Protein AF-A0AAT9IUM1-F1 (afdb_monomer_lite)

Structure (mmCIF, N/CA/C/O backbone):
data_AF-A0AAT9IUM1-F1
#
_entry.id   AF-A0AAT9IUM1-F1
#
loop_
_atom_site.group_PDB
_atom_site.id
_atom_site.type_symbol
_atom_site.label_atom_id
_atom_site.label_alt_id
_atom_site.label_comp_id
_atom_site.label_asym_id
_atom_site.label_entity_id
_atom_site.label_seq_id
_atom_site.pdbx_PDB_ins_code
_atom_site.Cartn_x
_atom_site.Cartn_y
_atom_site.Cartn_z
_atom_site.occupancy
_atom_site.B_iso_or_equiv
_atom_site.auth_seq_id
_ato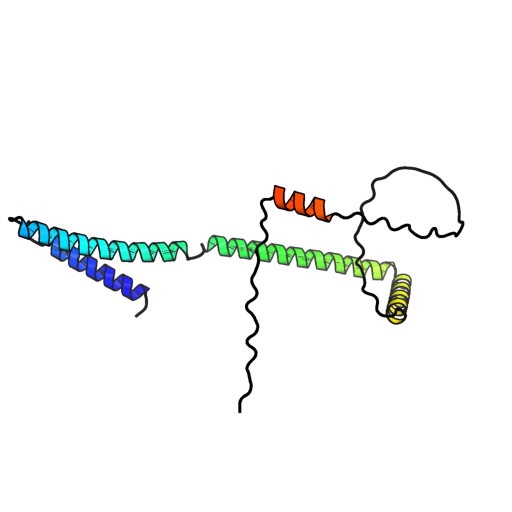m_site.auth_comp_id
_atom_site.auth_asym_id
_atom_site.auth_atom_id
_atom_site.pdbx_PDB_model_num
ATOM 1 N N . MET A 1 1 ? -8.706 -18.689 7.666 1.00 77.56 1 MET A N 1
ATOM 2 C CA . MET A 1 1 ? -9.133 -17.405 8.247 1.00 77.56 1 MET A CA 1
ATOM 3 C C . MET A 1 1 ? -8.004 -16.405 8.100 1.00 77.56 1 MET A C 1
ATOM 5 O O . MET A 1 1 ? -6.979 -16.547 8.762 1.00 77.56 1 MET A O 1
ATOM 9 N N . THR A 1 2 ? -8.154 -15.454 7.186 1.00 91.75 2 THR A N 1
ATOM 10 C CA . THR A 1 2 ? -7.147 -14.417 6.921 1.00 91.75 2 THR A CA 1
ATOM 11 C C . THR A 1 2 ? -7.144 -13.347 8.028 1.00 91.75 2 THR A C 1
ATOM 13 O O . THR A 1 2 ? -8.110 -13.231 8.795 1.00 91.75 2 THR A O 1
ATOM 16 N N . PRO A 1 3 ? -6.067 -12.546 8.168 1.00 88.31 3 PRO A N 1
ATOM 17 C CA . PRO A 1 3 ? -6.054 -11.405 9.086 1.00 88.31 3 PRO A CA 1
ATOM 18 C C . PRO A 1 3 ? -7.186 -10.405 8.816 1.00 88.31 3 PRO A C 1
ATOM 20 O O . PRO A 1 3 ? -7.693 -9.794 9.758 1.00 88.31 3 PRO A O 1
ATOM 23 N N . ASP A 1 4 ? -7.597 -10.277 7.557 1.00 87.69 4 ASP A N 1
ATOM 24 C CA . ASP A 1 4 ? -8.669 -9.390 7.103 1.00 87.69 4 ASP A CA 1
ATOM 25 C C . ASP A 1 4 ? -10.025 -9.906 7.567 1.00 87.69 4 ASP A C 1
ATOM 27 O O . ASP A 1 4 ? -10.726 -9.208 8.298 1.00 87.69 4 ASP A O 1
ATOM 31 N N . GLU A 1 5 ? -10.326 -11.175 7.284 1.00 91.62 5 GLU A N 1
ATOM 32 C CA . GLU A 1 5 ? -11.544 -11.850 7.749 1.00 91.62 5 GLU A CA 1
ATOM 33 C C . GLU A 1 5 ? -11.696 -11.770 9.274 1.00 91.62 5 GLU A C 1
ATOM 35 O O . GLU A 1 5 ? -12.781 -11.510 9.794 1.00 91.62 5 GLU A O 1
ATOM 40 N N . ARG A 1 6 ? -10.594 -11.933 10.017 1.00 90.69 6 ARG A N 1
ATOM 41 C CA . ARG A 1 6 ? -10.590 -11.791 11.479 1.00 90.69 6 ARG A CA 1
ATOM 42 C C . ARG A 1 6 ? -10.971 -10.399 11.945 1.00 90.69 6 ARG A C 1
ATOM 44 O O . ARG A 1 6 ? -11.693 -10.279 12.932 1.00 90.69 6 ARG A O 1
ATOM 51 N N . ARG A 1 7 ? -10.486 -9.358 11.275 1.00 90.69 7 ARG A N 1
ATOM 52 C CA . ARG A 1 7 ? -10.824 -7.977 11.633 1.00 90.69 7 ARG A CA 1
ATOM 53 C C . ARG A 1 7 ? -12.275 -7.669 11.315 1.00 90.69 7 ARG A C 1
ATOM 55 O O . ARG A 1 7 ? -12.953 -7.120 12.174 1.00 90.69 7 ARG A O 1
ATOM 62 N N . THR A 1 8 ? -12.775 -8.110 10.165 1.00 93.00 8 THR A N 1
ATOM 63 C CA . THR A 1 8 ? -14.190 -7.961 9.804 1.00 93.00 8 THR A CA 1
ATOM 64 C C . THR A 1 8 ? -15.101 -8.637 10.826 1.00 93.00 8 THR A C 1
ATOM 66 O O . THR A 1 8 ? -16.062 -8.028 11.290 1.00 93.00 8 THR A O 1
ATOM 69 N N . LEU A 1 9 ? -14.770 -9.859 11.253 1.00 94.56 9 LEU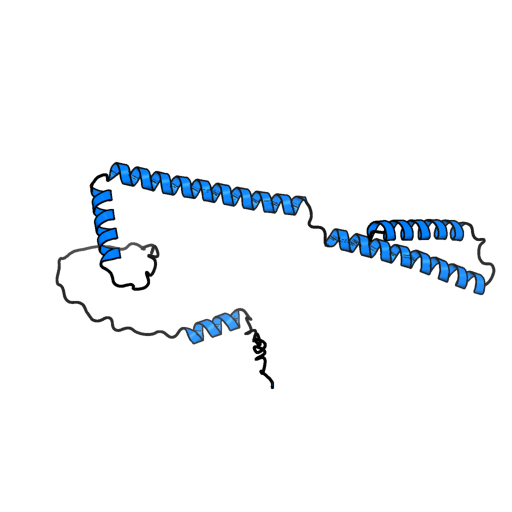 A N 1
ATOM 70 C CA . LEU A 1 9 ? -15.537 -10.569 12.279 1.00 94.56 9 LEU A CA 1
ATOM 71 C C . LEU A 1 9 ? -15.474 -9.882 13.651 1.00 94.56 9 LEU A C 1
ATOM 73 O O . LEU A 1 9 ? -16.492 -9.810 14.338 1.00 94.56 9 LEU A O 1
ATOM 77 N N . LEU A 1 10 ? -14.307 -9.362 14.051 1.00 93.19 10 LEU A N 1
ATOM 78 C CA . LEU A 1 10 ? -14.156 -8.604 15.299 1.00 93.19 10 LEU A CA 1
ATOM 79 C C . LEU A 1 10 ? -14.943 -7.291 15.273 1.00 93.19 10 LEU A C 1
ATOM 81 O O . LEU A 1 10 ? -15.576 -6.950 16.271 1.00 93.19 10 LEU A O 1
ATOM 85 N N . ARG A 1 11 ? -14.949 -6.589 14.136 1.00 94.69 11 ARG A N 1
ATOM 86 C CA . ARG A 1 11 ? -15.719 -5.357 13.942 1.00 94.69 11 ARG A CA 1
ATOM 87 C C . ARG A 1 11 ? -17.219 -5.639 14.007 1.00 94.69 11 ARG A C 1
ATOM 89 O O . ARG A 1 11 ? -17.893 -5.084 14.862 1.00 94.69 11 ARG A O 1
ATOM 96 N N . ALA A 1 12 ? -17.696 -6.641 13.268 1.00 95.50 12 ALA A N 1
ATOM 97 C CA . ALA A 1 12 ? -19.091 -7.083 13.316 1.00 95.50 12 ALA A CA 1
ATOM 98 C C . ALA A 1 12 ? -19.521 -7.612 14.701 1.00 95.50 12 ALA A C 1
ATOM 100 O O . ALA A 1 12 ? -20.696 -7.579 15.071 1.00 95.50 12 ALA A O 1
ATOM 101 N N . PHE A 1 13 ? -18.595 -8.164 15.488 1.00 93.94 13 PHE A N 1
ATOM 102 C CA . PHE A 1 13 ? -18.854 -8.496 16.887 1.00 93.94 13 PHE A CA 1
ATOM 103 C C . PHE A 1 13 ? -19.012 -7.233 17.745 1.00 93.94 13 PHE A C 1
ATOM 105 O O . PHE A 1 13 ? -19.975 -7.148 18.506 1.00 93.94 13 PHE A O 1
ATOM 112 N N . ALA A 1 14 ? -18.119 -6.252 17.594 1.00 94.56 14 ALA A N 1
ATOM 113 C CA . ALA A 1 14 ? -18.203 -4.973 18.294 1.00 94.56 14 ALA A CA 1
ATOM 114 C C . ALA A 1 14 ? -19.483 -4.194 17.936 1.00 94.56 14 ALA A C 1
ATOM 116 O O . ALA A 1 14 ? -20.133 -3.686 18.844 1.00 94.56 14 ALA A O 1
ATOM 117 N N . ASP A 1 15 ? -19.901 -4.187 16.666 1.00 95.12 15 ASP A N 1
ATOM 118 C CA . ASP A 1 15 ? -21.168 -3.596 16.206 1.00 95.12 15 ASP A CA 1
ATOM 119 C C . ASP A 1 15 ? -22.371 -4.218 16.930 1.00 95.12 15 ASP A C 1
ATOM 121 O O . ASP A 1 15 ? -23.218 -3.522 17.490 1.00 95.12 15 ASP A O 1
ATOM 125 N N . ARG A 1 16 ? -22.424 -5.556 16.991 1.00 94.88 16 ARG A N 1
ATOM 126 C CA . ARG A 1 16 ? -23.495 -6.280 17.696 1.00 94.88 16 ARG A CA 1
ATOM 127 C C . ARG A 1 16 ? -23.491 -6.004 19.198 1.00 94.88 16 ARG A C 1
ATOM 129 O O . ARG A 1 16 ? -24.559 -5.918 19.798 1.00 94.88 16 ARG A O 1
ATOM 136 N N . MET A 1 17 ? -22.315 -5.880 19.810 1.00 93.19 17 MET A N 1
ATOM 137 C CA . MET A 1 17 ? -22.186 -5.519 21.224 1.00 93.19 17 MET A CA 1
ATOM 138 C C . MET A 1 17 ? -22.644 -4.085 21.480 1.00 93.19 17 MET A C 1
ATOM 140 O O . MET A 1 17 ? -23.356 -3.852 22.452 1.00 93.19 17 MET A O 1
ATOM 144 N N . LEU A 1 18 ? -22.294 -3.152 20.595 1.00 93.12 18 LEU A N 1
ATOM 145 C CA . LEU A 1 18 ? -22.713 -1.759 20.689 1.00 93.12 18 LEU A CA 1
ATOM 146 C C . LEU A 1 18 ? -24.237 -1.643 20.617 1.00 93.12 18 LEU A C 1
ATOM 148 O O . LEU A 1 18 ? -24.824 -1.040 21.505 1.00 93.12 18 LEU A O 1
ATOM 152 N N . LEU A 1 19 ? -24.875 -2.316 19.653 1.00 92.50 19 LEU A N 1
ATOM 153 C CA . LEU A 1 19 ? -26.338 -2.363 19.543 1.00 92.50 19 LEU A CA 1
ATOM 154 C C . LEU A 1 19 ? -27.011 -2.922 20.802 1.00 92.50 19 LEU A C 1
ATOM 156 O O . LEU A 1 19 ? -28.066 -2.443 21.212 1.00 92.50 19 LEU A O 1
ATOM 160 N N . LYS A 1 20 ? -26.403 -3.936 21.431 1.00 88.38 20 LYS A N 1
ATOM 161 C CA . LYS A 1 20 ? -26.917 -4.478 22.692 1.00 88.38 20 LYS A CA 1
ATOM 162 C C . LYS A 1 20 ? -26.784 -3.490 23.840 1.00 88.38 20 LYS A C 1
ATOM 164 O O . LYS A 1 20 ? -27.713 -3.393 24.625 1.00 88.38 20 LYS A O 1
ATOM 169 N N . VAL A 1 21 ? -25.666 -2.770 23.933 1.00 86.88 21 VAL A N 1
ATOM 170 C CA . VAL A 1 21 ? -25.441 -1.763 24.982 1.00 86.88 21 VAL A CA 1
ATOM 171 C C . VAL A 1 21 ? -26.367 -0.566 24.808 1.00 86.88 21 VAL A C 1
ATOM 173 O O . VAL A 1 21 ? -26.917 -0.095 25.790 1.00 86.88 21 VAL A O 1
ATOM 176 N N . THR A 1 22 ? -26.609 -0.112 23.578 1.00 84.75 22 THR A N 1
ATOM 177 C CA . THR A 1 22 ? -27.551 0.989 23.309 1.00 84.75 22 THR A CA 1
ATOM 178 C C . THR A 1 22 ? -29.007 0.625 23.593 1.00 84.75 22 THR A C 1
ATOM 180 O O . THR A 1 22 ? -29.849 1.508 23.668 1.00 84.75 22 THR A O 1
ATOM 183 N N . ALA A 1 23 ? -29.307 -0.670 23.705 1.00 88.50 23 ALA A N 1
ATOM 184 C CA . ALA A 1 23 ? -30.618 -1.184 24.081 1.00 88.50 23 ALA A CA 1
ATOM 185 C C . ALA A 1 23 ? -30.707 -1.559 25.572 1.00 88.50 23 ALA A C 1
ATOM 187 O O . ALA A 1 23 ? -31.732 -2.092 25.989 1.00 88.50 23 ALA A O 1
ATOM 188 N N . MET A 1 24 ? -29.640 -1.357 26.357 1.00 80.62 24 MET A N 1
ATOM 189 C CA . MET A 1 24 ? -29.694 -1.528 27.809 1.00 80.62 24 MET A CA 1
ATOM 190 C C . MET A 1 24 ? -30.368 -0.315 28.446 1.00 80.62 24 MET A C 1
ATOM 192 O O . MET A 1 24 ? -30.138 0.810 28.008 1.00 80.62 24 MET A O 1
ATOM 196 N N . ASP A 1 25 ? -31.153 -0.558 29.493 1.00 85.69 25 ASP A N 1
ATOM 197 C CA . ASP A 1 25 ? -31.697 0.507 30.333 1.00 85.69 25 ASP A CA 1
ATOM 198 C C . ASP A 1 25 ? -30.565 1.292 31.009 1.00 85.69 25 ASP A C 1
ATOM 200 O O . ASP A 1 25 ? -29.484 0.749 31.286 1.00 85.69 25 ASP A O 1
ATOM 204 N N . ASP A 1 26 ? -30.824 2.569 31.286 1.00 87.06 26 ASP A N 1
ATOM 205 C CA . ASP A 1 26 ? -29.867 3.414 31.987 1.00 87.06 26 ASP A CA 1
ATOM 206 C C . ASP A 1 26 ? -29.591 2.841 33.389 1.00 87.06 26 ASP A C 1
ATOM 208 O O . ASP A 1 26 ? -30.517 2.455 34.107 1.00 87.06 26 ASP A O 1
ATOM 212 N N . PRO A 1 27 ? -28.317 2.741 33.804 1.00 89.88 27 PRO A N 1
ATOM 213 C CA . PRO A 1 27 ? -27.983 2.183 35.104 1.00 89.88 27 PRO A CA 1
ATOM 214 C C . PRO A 1 27 ? -28.488 3.091 36.233 1.00 89.88 27 PRO A C 1
ATOM 216 O O . PRO A 1 27 ? -28.061 4.238 36.346 1.00 89.88 27 PRO A O 1
ATOM 219 N N . GLU A 1 28 ? -29.338 2.549 37.106 1.00 90.31 28 GLU A N 1
ATOM 220 C CA . GLU A 1 28 ? -29.890 3.283 38.258 1.00 90.31 28 GLU A CA 1
ATOM 221 C C . GLU A 1 28 ? -28.918 3.354 39.451 1.00 90.31 28 GLU A C 1
ATOM 223 O O . GLU A 1 28 ? -28.996 4.271 40.265 1.00 90.31 28 GLU A O 1
ATOM 228 N N . ASP A 1 29 ? -27.948 2.432 39.513 1.00 93.25 29 ASP A N 1
ATOM 229 C CA . ASP A 1 29 ? -26.990 2.307 40.614 1.00 93.25 29 ASP A CA 1
ATOM 230 C C . ASP A 1 29 ? -25.526 2.374 40.151 1.00 93.25 29 ASP A C 1
ATOM 232 O O . ASP A 1 29 ? -25.165 1.962 39.041 1.00 93.25 29 ASP A O 1
ATOM 236 N N . MET A 1 30 ? -24.636 2.774 41.066 1.00 92.62 30 MET A N 1
ATOM 237 C CA . MET A 1 30 ? -23.186 2.851 40.831 1.00 92.62 30 MET A CA 1
ATOM 238 C C . MET A 1 30 ? -22.555 1.554 40.274 1.00 92.62 30 MET A C 1
ATOM 240 O O . MET A 1 30 ? -21.803 1.642 39.301 1.00 92.62 30 MET A O 1
ATOM 244 N N . PRO A 1 31 ? -22.864 0.339 40.779 1.00 93.19 31 PRO A N 1
ATOM 245 C CA . PRO A 1 31 ? -22.332 -0.896 40.193 1.00 93.19 31 PRO A CA 1
ATOM 246 C C . PRO A 1 31 ? -22.801 -1.136 38.748 1.00 93.19 31 PRO A C 1
ATOM 248 O O . PRO A 1 31 ? -22.077 -1.730 37.942 1.00 93.19 31 PRO A O 1
ATOM 251 N N . GLY A 1 32 ? -24.006 -0.670 38.402 1.00 89.06 32 GLY A N 1
ATOM 252 C CA . GLY A 1 32 ? -24.535 -0.709 37.040 1.00 89.06 32 GLY A CA 1
ATOM 253 C C . GLY A 1 32 ? -23.734 0.192 36.103 1.00 89.06 32 GLY A C 1
ATOM 254 O O . GLY A 1 32 ? -23.327 -0.249 35.024 1.00 89.06 32 GLY A O 1
ATOM 255 N N . VAL A 1 33 ? -23.420 1.410 36.558 1.00 89.81 33 VAL A N 1
ATOM 256 C CA . VAL A 1 33 ? -22.576 2.371 35.830 1.00 89.81 33 VAL A CA 1
ATOM 257 C C . VAL A 1 33 ? -21.197 1.773 35.549 1.00 89.81 33 VAL A C 1
ATOM 259 O O . VAL A 1 33 ? -20.745 1.769 34.405 1.00 89.81 33 VAL A O 1
ATOM 262 N N . GLU A 1 34 ? -20.539 1.188 36.552 1.00 93.44 34 GLU A N 1
ATOM 263 C CA . GLU A 1 34 ? -19.220 0.567 36.370 1.00 93.44 34 GLU A CA 1
ATOM 264 C C . GLU A 1 34 ? -19.237 -0.567 35.339 1.00 93.44 34 GLU A C 1
ATOM 266 O O . GLU A 1 34 ? -18.313 -0.709 34.529 1.00 93.44 34 GLU A O 1
ATOM 271 N N . LYS A 1 35 ? -20.291 -1.391 35.356 1.00 90.56 35 LYS A N 1
ATOM 272 C CA . LYS A 1 35 ? -20.468 -2.467 34.380 1.00 90.56 35 LYS A CA 1
ATOM 273 C C . LYS A 1 35 ? -20.643 -1.899 32.971 1.00 90.56 35 LYS A C 1
ATOM 275 O O . LYS A 1 35 ? -19.976 -2.388 32.059 1.00 90.56 35 LYS A O 1
ATOM 280 N N . ALA A 1 36 ? -21.480 -0.877 32.800 1.00 89.88 36 ALA A N 1
ATOM 281 C CA . ALA A 1 36 ? -21.702 -0.221 31.514 1.00 89.88 36 ALA A CA 1
ATOM 282 C C . ALA A 1 36 ? -20.404 0.393 30.963 1.00 89.88 36 ALA A C 1
ATOM 284 O O . ALA A 1 36 ? -20.020 0.107 29.827 1.00 89.88 36 ALA A O 1
ATOM 285 N N . VAL A 1 37 ? -19.659 1.128 31.796 1.00 92.00 37 VAL A N 1
ATOM 286 C CA . VAL A 1 37 ? -18.364 1.726 31.429 1.00 92.00 37 VAL A CA 1
ATOM 287 C C . VAL A 1 37 ? -17.350 0.656 31.028 1.00 92.00 37 VAL A C 1
ATOM 289 O O . VAL A 1 37 ? -16.662 0.801 30.018 1.00 92.00 37 VAL A O 1
ATOM 292 N N . ARG A 1 38 ? -17.272 -0.460 31.765 1.00 93.44 38 ARG A N 1
ATOM 293 C CA . ARG A 1 38 ? -16.351 -1.560 31.436 1.00 93.44 38 ARG A CA 1
ATOM 294 C C . ARG A 1 38 ? -16.673 -2.191 30.082 1.00 93.44 38 ARG A C 1
ATOM 296 O O . ARG A 1 38 ? -15.755 -2.517 29.329 1.00 93.44 38 ARG A O 1
ATOM 303 N N . VAL A 1 39 ? -17.957 -2.366 29.766 1.00 91.81 39 VAL A N 1
ATOM 304 C CA . VAL A 1 39 ? -18.387 -2.897 28.465 1.00 91.81 39 VAL A CA 1
ATOM 305 C C . VAL A 1 39 ? -18.087 -1.895 27.349 1.00 91.81 39 VAL A C 1
ATOM 307 O O . VAL A 1 39 ? -17.502 -2.289 26.341 1.00 91.81 39 VAL A O 1
ATOM 310 N N . ALA A 1 40 ? -18.397 -0.610 27.544 1.00 91.75 40 ALA A N 1
ATOM 311 C CA . ALA A 1 40 ? -18.098 0.448 26.580 1.00 91.75 40 ALA A CA 1
ATOM 312 C C . ALA A 1 40 ? -16.591 0.537 26.273 1.00 91.75 40 ALA A C 1
ATOM 314 O O . ALA A 1 40 ? -16.193 0.486 25.109 1.00 91.75 40 ALA A O 1
ATOM 315 N N . ALA A 1 41 ? -15.743 0.533 27.306 1.00 94.88 41 ALA A N 1
ATOM 316 C CA . ALA A 1 41 ? -14.287 0.516 27.154 1.00 94.88 41 ALA A CA 1
ATOM 317 C C . ALA A 1 41 ? -13.787 -0.748 26.426 1.00 94.88 41 ALA A C 1
ATOM 319 O O . ALA A 1 41 ? -12.840 -0.702 25.638 1.00 94.88 41 ALA A O 1
ATOM 320 N N . GLY A 1 42 ? -14.431 -1.896 26.663 1.00 94.69 42 GLY A N 1
ATOM 321 C CA . GLY A 1 42 ? -14.155 -3.134 25.937 1.00 94.69 42 GLY A CA 1
ATOM 322 C C . GLY A 1 42 ? -14.438 -3.011 24.437 1.00 94.69 42 GLY A C 1
ATOM 323 O O . GLY A 1 42 ? -13.605 -3.415 23.624 1.00 94.69 42 GLY A O 1
ATOM 324 N N . ILE A 1 43 ? -15.577 -2.418 24.074 1.00 94.25 43 ILE A N 1
ATOM 325 C CA . ILE A 1 43 ? -15.985 -2.183 22.681 1.00 94.25 43 ILE A CA 1
ATOM 326 C C . ILE A 1 43 ? -15.017 -1.212 21.992 1.00 94.25 43 ILE A C 1
ATOM 328 O O . ILE A 1 43 ? -14.488 -1.522 20.922 1.00 94.25 43 ILE A O 1
ATOM 332 N N . GLU A 1 44 ? -14.708 -0.081 22.627 1.00 96.00 44 GLU A N 1
ATOM 333 C CA . GLU A 1 44 ? -13.770 0.920 22.103 1.00 96.00 44 GLU A CA 1
ATOM 334 C C . GLU A 1 44 ? -12.380 0.325 21.837 1.00 96.00 44 GLU A C 1
ATOM 336 O O . GLU A 1 44 ? -11.754 0.579 20.803 1.00 96.00 44 GLU A O 1
ATOM 341 N N . ARG A 1 45 ? -11.904 -0.545 22.735 1.00 96.00 45 ARG A N 1
ATOM 342 C CA . ARG A 1 45 ? -10.619 -1.234 22.573 1.00 96.00 45 ARG A CA 1
ATOM 343 C C . ARG A 1 45 ? -10.597 -2.150 21.350 1.00 96.00 45 ARG A C 1
ATOM 345 O O . ARG A 1 45 ? -9.555 -2.264 20.699 1.00 96.00 45 ARG A O 1
ATOM 352 N N . VAL A 1 46 ? -11.712 -2.808 21.027 1.00 94.19 46 VAL A N 1
ATOM 353 C CA . VAL A 1 46 ? -11.817 -3.649 19.823 1.00 94.19 46 VAL A CA 1
ATOM 354 C C . VAL A 1 46 ? -11.749 -2.788 18.562 1.00 94.19 46 VAL A C 1
ATOM 356 O O . VAL A 1 46 ? -10.956 -3.111 17.672 1.00 94.19 46 VAL A O 1
ATOM 359 N N . TYR A 1 47 ? -12.478 -1.669 18.509 1.00 95.19 47 TYR A N 1
ATOM 360 C CA . TYR A 1 47 ? -12.388 -0.721 17.391 1.00 95.19 47 TYR A CA 1
ATOM 361 C C . TYR A 1 47 ? -10.979 -0.160 17.227 1.00 95.19 47 TYR A C 1
ATOM 363 O O . TYR A 1 47 ? -10.408 -0.238 16.144 1.00 95.19 47 TYR A O 1
ATOM 371 N N . SER A 1 48 ? -10.367 0.281 18.325 1.00 93.88 48 SER A N 1
ATOM 372 C CA . SER A 1 48 ? -9.009 0.830 18.335 1.00 93.88 48 SER A CA 1
ATOM 373 C C . SER A 1 48 ? -7.982 -0.150 17.763 1.00 93.88 48 SER A C 1
ATOM 375 O O . SER A 1 48 ? -7.078 0.236 17.021 1.00 93.88 48 SER A O 1
ATOM 377 N N . ARG A 1 49 ? -8.117 -1.445 18.077 1.00 92.44 49 ARG A N 1
ATOM 378 C CA . ARG A 1 49 ? -7.256 -2.496 17.515 1.00 92.44 49 ARG A CA 1
ATOM 379 C C . ARG A 1 49 ? -7.492 -2.709 16.022 1.00 92.44 49 ARG A C 1
ATOM 381 O O . ARG A 1 49 ? -6.516 -2.887 15.294 1.00 92.44 49 ARG A O 1
ATOM 388 N N . CYS A 1 50 ? -8.748 -2.714 15.579 1.00 91.88 50 CYS A N 1
ATOM 389 C CA . CYS A 1 50 ? -9.080 -2.868 14.162 1.00 91.88 50 CYS A CA 1
ATOM 390 C C . CYS A 1 50 ? -8.549 -1.678 13.351 1.00 91.88 50 CYS A C 1
ATOM 392 O O . CYS A 1 50 ? -7.824 -1.883 12.380 1.00 91.88 50 CYS A O 1
ATOM 394 N N . ASP A 1 51 ? -8.780 -0.454 13.823 1.00 90.75 51 ASP A N 1
ATOM 395 C CA . ASP A 1 51 ? -8.359 0.779 13.152 1.00 90.75 51 ASP A CA 1
ATOM 396 C C . ASP A 1 51 ? -6.841 0.941 13.122 1.00 90.75 51 ASP A C 1
ATOM 398 O O . ASP A 1 51 ? -6.278 1.338 12.102 1.00 90.75 51 ASP A O 1
ATOM 402 N N . ARG A 1 52 ? -6.140 0.600 14.211 1.00 90.69 52 ARG A N 1
ATOM 403 C CA . ARG A 1 52 ? -4.670 0.618 14.227 1.00 90.69 52 ARG A CA 1
ATOM 404 C C . ARG A 1 52 ? -4.092 -0.349 13.197 1.00 90.69 52 ARG A C 1
ATOM 406 O O . ARG A 1 52 ? -3.147 0.006 12.499 1.00 90.69 52 ARG A O 1
ATOM 413 N N . ALA A 1 53 ? -4.663 -1.548 13.087 1.00 87.19 53 ALA A N 1
ATOM 414 C CA . ALA A 1 53 ? -4.226 -2.533 12.104 1.00 87.19 53 ALA A CA 1
ATOM 415 C C . ALA A 1 53 ? -4.543 -2.093 10.664 1.00 87.19 53 ALA A C 1
ATOM 417 O O . ALA A 1 53 ? -3.770 -2.376 9.754 1.00 87.19 53 ALA A O 1
ATOM 418 N N . GLU A 1 54 ? -5.666 -1.410 10.432 1.00 86.19 54 GLU A N 1
ATOM 419 C CA . GLU A 1 54 ? -5.995 -0.832 9.122 1.00 86.19 54 GLU A CA 1
ATOM 420 C C . GLU A 1 54 ? -5.047 0.315 8.745 1.00 86.19 54 GLU A C 1
ATOM 422 O O . GLU A 1 54 ? -4.557 0.352 7.617 1.00 86.19 54 GLU A O 1
ATOM 427 N N . ARG A 1 55 ? -4.724 1.211 9.687 1.00 87.12 55 ARG A N 1
ATOM 428 C CA . ARG A 1 55 ? -3.732 2.283 9.483 1.00 87.12 55 ARG A CA 1
ATOM 429 C C . ARG A 1 55 ? -2.360 1.719 9.148 1.00 87.12 55 ARG A C 1
ATOM 431 O O . ARG A 1 55 ? -1.771 2.122 8.159 1.00 87.12 55 ARG A O 1
ATOM 438 N N . GLN A 1 56 ? -1.914 0.714 9.896 1.00 85.88 56 GLN A N 1
ATOM 439 C CA . GLN A 1 56 ? -0.627 0.071 9.652 1.00 85.88 56 GLN A CA 1
ATOM 440 C C . GLN A 1 56 ? -0.531 -0.521 8.238 1.00 85.88 56 GLN A C 1
ATOM 442 O O . GLN A 1 56 ? 0.511 -0.406 7.604 1.00 85.88 56 GLN A O 1
ATOM 447 N N . ILE A 1 57 ? -1.615 -1.099 7.712 1.00 85.19 57 ILE A N 1
ATOM 448 C CA . ILE A 1 57 ? -1.642 -1.577 6.323 1.00 85.19 57 ILE A CA 1
ATOM 449 C C . ILE A 1 57 ? -1.592 -0.418 5.338 1.00 85.19 57 ILE A C 1
ATOM 451 O O . ILE A 1 57 ? -0.844 -0.490 4.369 1.00 85.19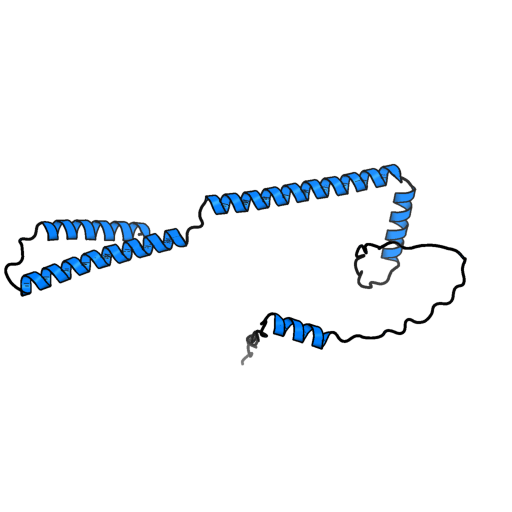 57 ILE A O 1
ATOM 455 N N . ARG A 1 58 ? -2.359 0.651 5.568 1.00 81.88 58 ARG A N 1
ATOM 456 C CA . ARG A 1 58 ? -2.337 1.836 4.697 1.00 81.88 58 ARG A CA 1
ATOM 457 C C . ARG A 1 58 ? -0.954 2.478 4.638 1.00 81.88 58 ARG A C 1
ATOM 459 O O . ARG A 1 58 ? -0.533 2.865 3.557 1.00 81.88 58 ARG A O 1
ATOM 466 N N . ASP A 1 59 ? -0.260 2.541 5.769 1.00 84.00 59 ASP A N 1
ATOM 467 C CA . ASP A 1 59 ? 1.080 3.122 5.863 1.00 84.00 59 ASP A CA 1
ATOM 468 C C . ASP A 1 59 ? 2.140 2.220 5.211 1.00 84.00 59 ASP A C 1
ATOM 470 O O . ASP A 1 59 ? 3.094 2.713 4.615 1.00 84.00 59 ASP A O 1
ATOM 474 N N . GLN A 1 60 ? 1.970 0.896 5.300 1.00 80.50 60 GLN A N 1
ATOM 475 C CA . GLN A 1 60 ? 2.877 -0.078 4.684 1.00 80.50 60 GLN A CA 1
ATOM 476 C C . GLN A 1 60 ? 2.627 -0.282 3.189 1.00 80.50 60 GLN A C 1
ATOM 478 O O . GLN A 1 60 ? 3.542 -0.686 2.477 1.00 80.50 60 GLN A O 1
ATOM 483 N N . THR A 1 61 ? 1.409 -0.035 2.706 1.00 80.56 61 THR A N 1
ATOM 484 C CA . THR A 1 61 ? 1.068 -0.230 1.295 1.00 80.56 61 THR A CA 1
ATOM 485 C C . THR A 1 61 ? 1.649 0.926 0.482 1.00 80.56 61 THR A C 1
ATOM 487 O O . THR A 1 61 ? 1.219 2.070 0.665 1.00 80.56 61 THR A O 1
ATOM 490 N N . PRO A 1 62 ? 2.601 0.674 -0.436 1.00 77.25 62 PRO A N 1
ATOM 491 C CA . PRO A 1 62 ? 3.135 1.730 -1.280 1.00 77.25 62 PRO A CA 1
ATOM 492 C C . PRO A 1 62 ? 2.012 2.342 -2.120 1.00 77.25 62 PRO A C 1
ATOM 494 O O . PRO A 1 62 ? 1.176 1.636 -2.684 1.00 77.25 62 PRO A O 1
ATOM 497 N N . ASN A 1 63 ? 1.975 3.671 -2.196 1.00 81.50 63 ASN A N 1
ATOM 498 C CA . ASN A 1 63 ? 0.950 4.370 -2.964 1.00 81.50 63 ASN A CA 1
ATOM 499 C C . ASN A 1 63 ? 1.091 3.994 -4.457 1.00 81.50 63 ASN A C 1
ATOM 501 O O . ASN A 1 63 ? 2.179 4.185 -5.005 1.00 81.50 63 ASN A O 1
ATOM 505 N N . PRO A 1 64 ? 0.034 3.500 -5.133 1.00 83.44 64 PRO A N 1
ATOM 506 C CA . PRO A 1 64 ? 0.134 2.978 -6.499 1.00 83.44 64 PRO A CA 1
ATOM 507 C C . PRO A 1 64 ? 0.682 4.012 -7.487 1.00 83.44 64 PRO A C 1
ATOM 509 O O . PRO A 1 64 ? 1.498 3.680 -8.338 1.00 83.44 64 PRO A O 1
ATOM 512 N N . ARG A 1 65 ? 0.341 5.293 -7.298 1.00 82.62 65 ARG A N 1
ATOM 513 C CA . ARG A 1 65 ? 0.858 6.385 -8.135 1.00 82.62 65 ARG A CA 1
ATOM 514 C C . ARG A 1 65 ? 2.367 6.579 -8.005 1.00 82.62 65 ARG A C 1
ATOM 516 O O . ARG A 1 65 ? 3.007 6.990 -8.962 1.00 82.62 65 ARG A O 1
ATOM 523 N N . LYS A 1 66 ? 2.935 6.312 -6.823 1.00 85.81 66 LYS A N 1
ATOM 524 C CA . LYS A 1 66 ? 4.387 6.397 -6.609 1.00 85.81 66 LYS A CA 1
ATOM 525 C C . LYS A 1 66 ? 5.103 5.250 -7.316 1.00 85.81 66 LYS A C 1
ATOM 527 O O . LYS A 1 66 ? 6.066 5.505 -8.021 1.00 85.81 66 LYS A O 1
ATOM 532 N N . LEU A 1 67 ? 4.575 4.029 -7.203 1.00 86.81 67 LEU A N 1
ATOM 533 C CA . LEU A 1 67 ? 5.109 2.864 -7.917 1.00 86.81 67 LEU A CA 1
ATOM 534 C C . LEU A 1 67 ? 5.057 3.044 -9.442 1.00 86.81 67 LEU A C 1
ATOM 536 O O . LEU A 1 67 ? 5.999 2.683 -10.141 1.00 86.81 67 LEU A O 1
ATOM 540 N N . GLU A 1 68 ? 3.965 3.605 -9.964 1.00 86.62 68 GLU A N 1
ATOM 541 C CA . GLU A 1 68 ? 3.835 3.921 -11.391 1.00 86.62 68 GLU A CA 1
ATOM 542 C C . GLU A 1 68 ? 4.820 5.010 -11.830 1.00 86.62 68 GLU A C 1
ATOM 544 O O . GLU A 1 68 ? 5.448 4.868 -12.876 1.00 86.62 68 GLU A O 1
ATOM 549 N N . ALA A 1 69 ? 5.005 6.059 -11.024 1.00 90.69 69 ALA A N 1
ATOM 550 C CA . ALA A 1 69 ? 5.972 7.117 -11.311 1.00 90.69 69 ALA A CA 1
ATOM 551 C C . ALA A 1 69 ? 7.423 6.604 -11.301 1.00 90.69 69 ALA A C 1
ATOM 553 O O . ALA A 1 69 ? 8.201 6.944 -12.188 1.00 90.69 69 ALA A O 1
ATOM 554 N N . GLU A 1 70 ? 7.781 5.753 -10.336 1.00 90.88 70 GLU A N 1
ATOM 555 C CA . GLU A 1 70 ? 9.099 5.108 -10.278 1.00 90.88 70 GLU A CA 1
ATOM 556 C C . GLU A 1 70 ? 9.329 4.214 -11.501 1.00 90.88 70 GLU A C 1
ATOM 558 O O . GLU A 1 70 ? 10.375 4.291 -12.146 1.00 90.88 70 GLU A O 1
ATOM 563 N N . ARG A 1 71 ? 8.323 3.417 -11.886 1.00 93.31 71 ARG A N 1
ATOM 564 C CA . ARG A 1 71 ? 8.392 2.599 -13.102 1.00 93.31 71 ARG A CA 1
ATOM 565 C C . ARG A 1 71 ? 8.588 3.458 -14.351 1.00 93.31 71 ARG A C 1
ATOM 567 O O . ARG 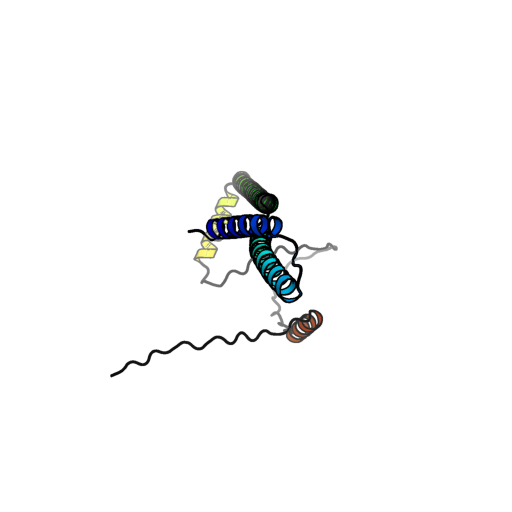A 1 71 ? 9.460 3.139 -15.154 1.00 93.31 71 ARG A O 1
ATOM 574 N N . ALA A 1 72 ? 7.823 4.539 -14.494 1.00 91.25 72 ALA A N 1
ATOM 575 C CA . ALA A 1 72 ? 7.943 5.452 -15.627 1.00 91.25 72 ALA A CA 1
ATOM 576 C C . ALA A 1 72 ? 9.350 6.069 -15.710 1.00 91.25 72 ALA A C 1
ATOM 578 O O . ALA A 1 72 ? 9.951 6.063 -16.780 1.00 91.25 72 ALA A O 1
ATOM 579 N N . SER A 1 73 ? 9.921 6.498 -14.579 1.00 93.00 73 SER A N 1
ATOM 580 C CA . SER A 1 73 ? 11.297 7.014 -14.522 1.00 93.00 73 SER A CA 1
ATOM 581 C C . SER A 1 73 ? 12.314 5.989 -15.031 1.00 93.00 73 SER A C 1
ATOM 583 O O . SER A 1 73 ? 13.184 6.314 -15.837 1.00 93.00 73 SER A O 1
ATOM 585 N N . HIS A 1 74 ? 12.196 4.730 -14.605 1.00 93.12 74 HIS A N 1
ATOM 586 C CA . HIS A 1 74 ? 13.096 3.669 -15.059 1.00 93.12 74 HIS A CA 1
ATOM 587 C C . HIS A 1 74 ? 12.923 3.334 -16.545 1.00 93.12 74 HIS A C 1
ATOM 589 O O . HIS A 1 74 ? 13.904 3.053 -17.236 1.00 93.12 74 HIS A O 1
ATOM 595 N N . GLU A 1 75 ? 11.694 3.369 -17.057 1.00 94.00 75 GLU A N 1
ATOM 596 C CA . GLU A 1 75 ? 11.422 3.173 -18.482 1.00 94.00 75 GLU A CA 1
ATOM 597 C C . GLU A 1 75 ? 12.021 4.307 -19.325 1.00 94.00 75 GLU A C 1
ATOM 599 O O . GLU A 1 75 ? 12.671 4.041 -20.338 1.00 94.00 75 GLU A O 1
ATOM 604 N N . GLU A 1 76 ? 11.883 5.558 -18.884 1.00 93.44 76 GLU A N 1
ATOM 605 C CA . GLU A 1 76 ? 12.496 6.721 -19.531 1.00 93.44 76 GLU A CA 1
ATOM 606 C C . GLU A 1 76 ? 14.026 6.621 -19.553 1.00 93.44 76 GLU A C 1
ATOM 608 O O . GLU A 1 76 ? 14.653 6.828 -20.598 1.00 93.44 76 GLU A O 1
ATOM 613 N N . GLU A 1 77 ? 14.641 6.244 -18.432 1.00 92.62 77 GLU A N 1
ATOM 614 C CA . GLU A 1 77 ? 16.085 6.017 -18.338 1.00 92.62 77 GLU A CA 1
ATOM 615 C C . GLU A 1 77 ? 16.551 4.895 -19.272 1.00 92.62 77 GLU A C 1
ATOM 617 O O . GLU A 1 77 ? 17.551 5.049 -19.981 1.00 92.62 77 GLU A O 1
ATOM 622 N N . ALA A 1 78 ? 15.806 3.790 -19.340 1.00 94.50 78 ALA A N 1
ATOM 623 C CA . ALA A 1 78 ? 16.109 2.680 -20.235 1.00 94.50 78 ALA A CA 1
ATOM 624 C C . ALA A 1 78 ? 15.995 3.089 -21.712 1.00 94.50 78 ALA A C 1
ATOM 626 O O . ALA A 1 78 ? 16.853 2.733 -22.526 1.00 94.50 78 ALA A O 1
ATOM 627 N N . ILE A 1 79 ? 14.970 3.865 -22.075 1.00 92.12 79 ILE A N 1
ATOM 628 C CA . ILE A 1 79 ? 14.815 4.409 -23.429 1.00 92.12 79 ILE A CA 1
ATOM 629 C C . ILE A 1 79 ? 15.990 5.332 -23.751 1.00 92.12 79 ILE A C 1
ATOM 631 O O . ILE A 1 79 ? 16.622 5.179 -24.798 1.00 92.12 79 ILE A O 1
ATOM 635 N N . LYS A 1 80 ? 16.341 6.240 -22.839 1.00 96.38 80 LYS A N 1
ATOM 636 C CA . LYS A 1 80 ? 17.472 7.157 -23.008 1.00 96.38 80 LYS A CA 1
ATOM 637 C C . LYS A 1 80 ? 18.790 6.406 -23.189 1.00 96.38 80 LYS A C 1
ATOM 639 O O . LYS A 1 80 ? 19.568 6.755 -24.078 1.00 96.38 80 LYS A O 1
ATOM 644 N N . ALA A 1 81 ? 19.032 5.358 -22.405 1.00 94.44 81 ALA A N 1
ATOM 645 C CA . ALA A 1 81 ? 20.205 4.500 -22.546 1.00 94.44 81 ALA A CA 1
ATOM 646 C C . ALA A 1 81 ? 20.231 3.785 -23.907 1.00 94.44 81 ALA A C 1
ATOM 648 O O . ALA A 1 81 ? 21.261 3.785 -24.581 1.00 94.44 81 ALA A O 1
ATOM 649 N N . ARG A 1 82 ? 19.092 3.244 -24.361 1.00 89.31 82 ARG A N 1
ATOM 650 C CA . ARG A 1 82 ? 18.969 2.597 -25.679 1.00 89.31 82 ARG A CA 1
ATOM 651 C C . ARG A 1 82 ? 19.233 3.563 -26.829 1.00 89.31 82 ARG A C 1
ATOM 653 O O . ARG A 1 82 ? 19.965 3.211 -27.747 1.00 89.31 82 ARG A O 1
ATOM 660 N N . VAL A 1 83 ? 18.675 4.772 -26.774 1.00 94.25 83 VAL A N 1
ATOM 661 C CA . VAL A 1 83 ? 18.912 5.815 -27.786 1.00 94.25 83 VAL A CA 1
ATOM 662 C C . VAL A 1 83 ? 20.378 6.244 -27.780 1.00 94.25 83 VAL A C 1
ATOM 664 O O . VAL A 1 83 ? 20.987 6.382 -28.836 1.00 94.25 83 VAL A O 1
ATOM 667 N N . SER A 1 84 ? 20.973 6.394 -26.596 1.00 93.44 84 SER A N 1
ATOM 668 C CA . SER A 1 84 ? 22.387 6.760 -26.466 1.00 93.44 84 SER A CA 1
ATOM 669 C C . SER A 1 84 ? 23.295 5.679 -27.059 1.00 93.44 84 SER A C 1
ATOM 671 O O . SER A 1 84 ? 24.219 6.003 -27.800 1.00 93.44 84 SER A O 1
ATOM 673 N N . LEU A 1 85 ? 22.998 4.401 -26.802 1.00 93.25 85 LEU A N 1
ATOM 674 C CA . LEU A 1 85 ? 23.702 3.266 -27.401 1.00 93.25 85 LEU A CA 1
ATOM 675 C C . LEU A 1 85 ? 23.518 3.207 -28.924 1.00 93.25 85 LEU A C 1
ATOM 677 O O . LEU A 1 85 ? 24.477 2.974 -29.650 1.00 93.25 85 LEU A O 1
ATOM 681 N N . ALA A 1 86 ? 22.305 3.434 -29.427 1.00 87.38 86 ALA A N 1
ATOM 682 C CA . ALA A 1 86 ? 22.058 3.460 -30.867 1.00 87.38 86 ALA A CA 1
ATOM 683 C C . ALA A 1 86 ? 22.885 4.560 -31.553 1.00 87.38 86 ALA A C 1
ATOM 685 O O . ALA A 1 86 ? 23.543 4.294 -32.554 1.00 87.38 86 ALA A O 1
ATOM 686 N N . ASN A 1 87 ? 22.941 5.755 -30.958 1.00 86.94 87 ASN A N 1
ATOM 687 C CA . ASN A 1 87 ? 23.740 6.865 -31.475 1.00 86.94 87 ASN A CA 1
ATOM 688 C C . ASN A 1 87 ? 25.247 6.565 -31.464 1.00 86.94 87 ASN A C 1
ATOM 690 O O . ASN A 1 87 ? 25.948 6.928 -32.410 1.00 86.94 87 ASN A O 1
ATOM 694 N N . THR A 1 88 ? 25.775 5.913 -30.419 1.00 90.19 88 THR A N 1
ATOM 695 C CA . THR A 1 88 ? 27.200 5.538 -30.387 1.00 90.19 88 THR A CA 1
ATOM 696 C C . THR A 1 88 ? 27.526 4.461 -31.418 1.00 90.19 88 THR A C 1
ATOM 698 O O . THR A 1 88 ? 28.578 4.536 -32.058 1.00 90.19 88 THR A O 1
ATOM 701 N N . LEU A 1 89 ? 26.624 3.498 -31.626 1.00 87.12 89 LEU A N 1
ATOM 702 C CA . LEU A 1 89 ? 26.769 2.461 -32.647 1.00 87.12 89 LEU A CA 1
ATOM 703 C C . LEU A 1 89 ? 26.703 3.038 -34.065 1.00 87.12 89 LEU A C 1
ATOM 705 O O . LEU A 1 89 ? 27.565 2.709 -34.877 1.00 87.12 89 LEU A O 1
ATOM 709 N N . GLU A 1 90 ? 25.757 3.936 -34.348 1.00 87.38 90 GLU A N 1
ATOM 710 C CA . GLU A 1 90 ? 25.650 4.611 -35.648 1.00 87.38 90 GLU A CA 1
ATOM 711 C C . GLU A 1 90 ? 26.922 5.410 -35.959 1.00 87.38 90 GLU A C 1
ATOM 713 O O . GLU A 1 90 ? 27.480 5.305 -37.053 1.00 87.38 90 GLU A O 1
ATOM 718 N N . TRP A 1 91 ? 27.445 6.155 -34.979 1.00 78.25 91 TRP A N 1
ATOM 719 C CA . TRP A 1 91 ? 28.718 6.862 -35.127 1.00 78.25 91 TRP A CA 1
ATOM 720 C C . TRP A 1 91 ? 29.899 5.919 -35.349 1.00 78.25 91 TRP A C 1
ATOM 722 O O . TRP A 1 91 ? 30.787 6.237 -36.142 1.00 78.25 91 TRP A O 1
ATOM 732 N N . GLY A 1 92 ? 29.925 4.770 -34.672 1.00 84.06 92 GLY A N 1
ATOM 733 C CA . GLY A 1 92 ? 30.936 3.737 -34.882 1.00 84.06 92 GLY A CA 1
ATOM 734 C C . GLY A 1 92 ? 30.878 3.157 -36.295 1.00 84.06 92 GLY A C 1
ATOM 735 O O . GLY A 1 92 ? 31.908 3.029 -36.956 1.00 84.06 92 GLY A O 1
ATOM 736 N N . GLU A 1 93 ? 29.677 2.864 -36.789 1.00 84.88 93 GLU A N 1
ATOM 737 C CA . GLU A 1 93 ? 29.471 2.328 -38.131 1.00 84.88 93 GLU A CA 1
ATOM 738 C C . GLU A 1 93 ? 29.813 3.355 -39.215 1.00 84.88 93 GLU A C 1
ATOM 740 O O . GLU A 1 93 ? 30.534 3.039 -40.163 1.00 84.88 93 GLU A O 1
ATOM 745 N N . LYS A 1 94 ? 29.364 4.603 -39.053 1.00 85.00 94 LYS A N 1
ATOM 746 C CA . LYS A 1 94 ? 29.708 5.703 -39.957 1.00 85.00 94 LYS A CA 1
ATOM 747 C C . LYS A 1 94 ? 31.217 5.931 -39.998 1.00 85.00 94 LYS A C 1
ATOM 749 O O . LYS A 1 94 ? 31.794 5.982 -41.077 1.00 85.00 94 LYS A O 1
ATOM 754 N N . ARG A 1 95 ? 31.875 5.983 -38.837 1.00 80.38 95 ARG A N 1
ATOM 755 C CA . ARG A 1 95 ? 33.333 6.136 -38.742 1.00 80.38 95 ARG A CA 1
ATOM 756 C C . ARG A 1 95 ? 34.078 4.984 -39.421 1.00 80.38 95 ARG A C 1
ATOM 758 O O . ARG A 1 95 ? 35.042 5.242 -40.137 1.00 80.38 95 ARG A O 1
ATOM 765 N N . ARG A 1 96 ? 33.624 3.737 -39.237 1.00 85.50 96 ARG A N 1
ATOM 766 C CA . ARG A 1 96 ? 34.174 2.561 -39.933 1.00 85.50 96 ARG A CA 1
ATOM 767 C C . ARG A 1 96 ? 34.025 2.698 -41.449 1.00 85.50 96 ARG A C 1
ATOM 769 O O . ARG A 1 96 ? 34.974 2.430 -42.178 1.00 85.50 96 ARG A O 1
ATOM 776 N N . ARG A 1 97 ? 32.861 3.151 -41.924 1.00 87.25 97 ARG A N 1
ATOM 777 C CA . ARG A 1 97 ? 32.586 3.361 -43.353 1.00 87.25 97 ARG A CA 1
ATOM 778 C C . ARG A 1 97 ? 33.461 4.462 -43.959 1.00 87.25 97 ARG A C 1
ATOM 780 O O . ARG A 1 97 ? 34.033 4.246 -45.021 1.00 87.25 97 ARG A O 1
ATOM 787 N N . ASP A 1 98 ? 33.586 5.598 -43.276 1.00 89.44 98 ASP A N 1
ATOM 788 C CA . ASP A 1 98 ? 34.318 6.772 -43.771 1.00 89.44 98 ASP A CA 1
ATOM 789 C C . ASP A 1 98 ? 35.842 6.547 -43.780 1.00 89.44 98 ASP A C 1
ATOM 791 O O . ASP A 1 98 ? 36.532 6.991 -44.696 1.00 89.44 98 ASP A O 1
ATOM 795 N N . LEU A 1 99 ? 36.382 5.837 -42.780 1.00 86.25 99 LEU A N 1
ATOM 796 C CA . LEU A 1 99 ? 37.819 5.539 -42.682 1.00 86.25 99 LEU A CA 1
ATOM 797 C C . LEU A 1 99 ? 38.231 4.272 -43.453 1.00 86.25 99 LEU A C 1
ATOM 799 O O . LEU A 1 99 ? 39.402 4.138 -43.825 1.00 86.25 99 LEU A O 1
ATOM 803 N N . GLY A 1 100 ? 37.295 3.350 -43.707 1.00 85.12 100 GLY A N 1
ATOM 804 C CA . GLY A 1 100 ? 37.491 2.144 -44.514 1.00 85.12 100 GLY A CA 1
ATOM 805 C C . GLY A 1 100 ? 38.772 1.386 -44.151 1.00 85.12 100 GLY A C 1
ATOM 806 O O . GLY A 1 100 ? 38.979 0.994 -43.008 1.00 85.12 100 GLY A O 1
ATOM 807 N N . LYS A 1 101 ? 39.690 1.256 -45.116 1.00 86.56 101 LYS A N 1
ATOM 808 C CA . LYS A 1 101 ? 40.948 0.495 -44.974 1.00 86.56 101 LYS A CA 1
ATOM 809 C C . LYS A 1 101 ? 41.854 0.970 -43.830 1.00 86.56 101 LYS A C 1
ATOM 811 O O . LYS A 1 101 ? 42.619 0.178 -43.290 1.00 86.56 101 LYS A O 1
ATOM 816 N N . TRP A 1 102 ? 41.800 2.255 -43.477 1.00 84.00 102 TRP A N 1
ATOM 817 C CA . TRP A 1 102 ? 42.589 2.794 -42.364 1.00 84.00 102 TRP A CA 1
ATOM 818 C C . TRP A 1 102 ? 42.033 2.362 -41.007 1.00 84.00 102 TRP A C 1
ATOM 820 O O . TRP A 1 102 ? 42.803 2.205 -40.061 1.00 84.00 102 TRP A O 1
ATOM 830 N N . TRP A 1 103 ? 40.717 2.147 -40.916 1.00 85.38 103 TRP A N 1
ATOM 831 C CA . TRP A 1 103 ? 40.078 1.616 -39.716 1.00 85.38 103 TRP A CA 1
ATOM 832 C C . TRP A 1 103 ? 40.492 0.164 -39.471 1.00 85.38 103 TRP A C 1
ATOM 834 O O . TRP A 1 103 ? 40.959 -0.157 -38.380 1.00 85.38 103 TRP A O 1
ATOM 844 N N . ASP A 1 104 ? 40.410 -0.677 -40.505 1.00 85.62 104 ASP A N 1
ATOM 845 C CA . ASP A 1 104 ? 40.752 -2.101 -40.413 1.00 85.62 104 ASP A CA 1
ATOM 846 C C . ASP A 1 104 ? 42.235 -2.303 -40.048 1.00 85.62 104 ASP A C 1
ATOM 848 O O . ASP A 1 104 ? 42.555 -3.057 -39.131 1.00 85.62 104 ASP A O 1
ATOM 852 N N . ALA A 1 105 ? 43.145 -1.539 -40.666 1.00 85.94 105 ALA A N 1
ATOM 853 C CA . ALA A 1 105 ? 44.576 -1.595 -40.352 1.00 85.94 105 ALA A CA 1
ATOM 854 C C . ALA A 1 105 ? 44.907 -1.114 -38.922 1.00 85.94 105 ALA A C 1
ATOM 856 O O . ALA A 1 105 ? 45.842 -1.610 -38.287 1.00 85.94 105 ALA A O 1
ATOM 857 N N . ALA A 1 106 ? 44.166 -0.132 -38.398 1.00 82.12 106 ALA A N 1
ATOM 858 C CA . ALA A 1 106 ? 44.324 0.315 -37.015 1.00 82.12 106 ALA A CA 1
ATOM 859 C C . ALA A 1 106 ? 43.800 -0.734 -36.019 1.00 82.12 106 ALA A C 1
ATOM 861 O O . ALA A 1 106 ? 44.415 -0.951 -34.970 1.00 82.12 106 ALA A O 1
ATOM 862 N N . GLU A 1 107 ? 42.695 -1.406 -36.348 1.00 83.62 107 GLU A N 1
ATOM 863 C CA . GLU A 1 107 ? 42.133 -2.497 -35.551 1.00 83.62 107 GLU A CA 1
ATOM 864 C C . GLU A 1 107 ? 43.068 -3.715 -35.517 1.00 83.62 107 GLU A C 1
ATOM 866 O O . GLU A 1 107 ? 43.332 -4.246 -34.437 1.00 83.62 107 GLU A O 1
ATOM 871 N N . GLU A 1 108 ? 43.650 -4.099 -36.655 1.00 86.12 108 GLU A N 1
ATOM 872 C CA . GLU A 1 108 ? 44.668 -5.154 -36.747 1.00 86.12 108 GLU A CA 1
ATOM 873 C C . GLU A 1 108 ? 45.895 -4.829 -35.892 1.00 86.12 108 GLU A C 1
ATOM 875 O O . GLU A 1 108 ? 46.249 -5.620 -35.018 1.00 86.12 108 GLU A O 1
ATOM 880 N N . ARG A 1 109 ? 46.464 -3.622 -36.013 1.00 84.06 109 ARG A N 1
ATOM 881 C CA . ARG A 1 109 ? 47.576 -3.186 -35.146 1.00 84.06 109 ARG A CA 1
ATOM 882 C C . ARG A 1 109 ? 47.224 -3.189 -33.661 1.00 84.06 109 ARG A C 1
ATOM 884 O O . ARG A 1 109 ? 48.077 -3.468 -32.819 1.00 84.06 109 ARG A O 1
ATOM 891 N N . THR A 1 110 ? 45.984 -2.849 -33.315 1.00 85.12 110 THR A N 1
ATOM 892 C CA . THR A 1 110 ? 45.523 -2.860 -31.920 1.00 85.12 110 THR A CA 1
ATOM 893 C C . THR A 1 110 ? 45.406 -4.292 -31.402 1.00 85.12 110 THR A C 1
ATOM 895 O O . THR A 1 110 ? 45.857 -4.574 -30.294 1.00 85.12 110 THR A O 1
ATOM 898 N N . ARG A 1 111 ? 44.876 -5.218 -32.210 1.00 85.62 111 ARG A N 1
ATOM 899 C CA . ARG A 1 111 ? 44.805 -6.651 -31.880 1.00 85.62 111 ARG A CA 1
ATOM 900 C C . ARG A 1 111 ? 46.192 -7.274 -31.754 1.00 85.62 111 ARG A C 1
ATOM 902 O O . ARG A 1 111 ? 46.452 -7.954 -30.768 1.00 85.62 111 ARG A O 1
ATOM 909 N N . GLU A 1 112 ? 47.093 -6.994 -32.690 1.00 84.56 112 GLU A N 1
ATOM 910 C CA . GLU A 1 112 ? 48.495 -7.427 -32.636 1.00 84.56 112 GLU A CA 1
ATOM 911 C C . GLU A 1 112 ? 49.183 -6.930 -31.362 1.00 84.56 112 GLU A C 1
ATOM 913 O O . GLU A 1 112 ? 49.866 -7.693 -30.683 1.00 84.56 112 GLU A O 1
ATOM 918 N N . ARG A 1 113 ? 48.942 -5.671 -30.978 1.00 80.69 113 ARG A N 1
ATOM 919 C CA . ARG A 1 113 ? 49.468 -5.098 -29.736 1.00 80.69 113 ARG A CA 1
ATOM 920 C C . ARG A 1 113 ? 48.895 -5.771 -28.489 1.00 80.69 113 ARG A C 1
ATOM 922 O O . ARG A 1 113 ? 49.648 -5.999 -27.553 1.00 80.69 113 ARG A O 1
ATOM 929 N N . ILE A 1 114 ? 47.601 -6.093 -28.468 1.00 79.81 114 ILE A N 1
ATOM 930 C CA . ILE A 1 114 ? 46.956 -6.793 -27.344 1.00 79.81 114 ILE A CA 1
ATOM 931 C C . ILE A 1 114 ? 47.506 -8.219 -27.204 1.00 79.81 114 ILE A C 1
ATOM 933 O O . ILE A 1 114 ? 47.747 -8.671 -26.090 1.00 79.81 114 ILE A O 1
ATOM 937 N N . LEU A 1 115 ? 47.746 -8.912 -28.319 1.00 80.69 115 LEU A N 1
ATOM 938 C CA . LEU A 1 115 ? 48.288 -10.275 -28.330 1.00 80.69 115 LEU A CA 1
ATOM 939 C C . LEU A 1 115 ? 49.789 -10.327 -27.998 1.00 80.69 115 LEU A C 1
ATOM 941 O O . LEU A 1 115 ? 50.251 -11.306 -27.419 1.00 80.69 115 LEU A O 1
ATOM 945 N N . ALA A 1 116 ? 50.550 -9.286 -28.346 1.00 75.62 116 ALA A N 1
ATOM 946 C CA . ALA A 1 116 ? 51.986 -9.189 -28.072 1.00 75.62 116 ALA A CA 1
ATOM 947 C C . ALA A 1 116 ? 52.321 -8.622 -26.677 1.00 75.62 116 ALA A C 1
ATOM 949 O O . ALA A 1 116 ? 53.490 -8.608 -26.286 1.00 75.62 116 ALA A O 1
ATOM 950 N N . GLN A 1 117 ? 51.331 -8.130 -25.924 1.00 62.34 117 GLN A N 1
ATOM 951 C CA . GLN A 1 117 ? 51.540 -7.531 -24.607 1.00 62.34 117 GLN A CA 1
ATOM 952 C C . GLN A 1 117 ? 51.362 -8.591 -23.503 1.00 62.34 117 GLN A C 1
ATOM 954 O O . GLN A 1 117 ? 50.282 -9.170 -23.386 1.00 62.34 117 GLN A O 1
ATOM 959 N N . PRO A 1 118 ? 52.381 -8.866 -22.662 1.00 55.09 118 PRO A N 1
ATOM 960 C CA . PRO A 1 118 ? 52.187 -9.705 -21.484 1.00 55.09 118 PRO A CA 1
ATOM 961 C C . PRO A 1 118 ? 51.203 -9.004 -20.538 1.00 55.09 118 PRO A C 1
ATOM 963 O O . PRO A 1 118 ? 51.297 -7.792 -20.344 1.00 55.09 118 PRO A O 1
ATOM 966 N N . ALA A 1 119 ? 50.248 -9.759 -19.987 1.00 54.69 119 ALA A N 1
ATOM 967 C CA . ALA A 1 119 ? 49.130 -9.246 -19.196 1.00 54.69 119 ALA A CA 1
ATOM 968 C C . ALA A 1 119 ? 49.583 -8.248 -18.110 1.00 54.69 119 ALA A C 1
ATOM 970 O O . ALA A 1 119 ? 50.092 -8.636 -17.060 1.00 54.69 119 ALA A O 1
ATOM 971 N N . GLN A 1 120 ? 49.367 -6.956 -18.362 1.00 54.09 120 GLN A N 1
ATOM 972 C CA . GLN A 1 120 ? 49.389 -5.900 -17.354 1.00 54.09 120 GLN A CA 1
ATOM 973 C C . GLN A 1 120 ? 48.011 -5.224 -17.313 1.00 54.09 120 GLN A C 1
ATOM 975 O O . GLN A 1 120 ? 47.368 -5.087 -18.358 1.00 54.09 120 GLN A O 1
ATOM 980 N N . PRO A 1 121 ? 47.522 -4.845 -16.119 1.00 47.06 121 PRO A N 1
ATOM 981 C CA . PRO A 1 121 ? 46.155 -4.373 -15.935 1.00 47.06 121 PRO A CA 1
ATOM 982 C C . PRO A 1 121 ? 45.930 -3.041 -16.663 1.00 47.06 121 PRO A C 1
ATOM 984 O O . PRO A 1 121 ? 46.642 -2.063 -16.442 1.00 47.06 121 PRO A O 1
ATOM 987 N N . GLN A 1 122 ? 44.932 -3.015 -17.549 1.00 42.47 122 GLN A N 1
ATOM 988 C CA . GLN A 1 122 ? 44.553 -1.840 -18.331 1.00 42.47 122 GLN A CA 1
ATOM 989 C C . GLN A 1 122 ? 43.912 -0.777 -17.425 1.00 42.47 122 GLN A C 1
ATOM 991 O O . GLN A 1 122 ? 42.801 -0.967 -16.932 1.00 42.47 122 GLN A O 1
ATOM 996 N N . ALA A 1 123 ? 44.594 0.354 -17.234 1.00 37.72 123 ALA A N 1
ATOM 997 C CA . ALA A 1 123 ? 43.999 1.562 -16.670 1.00 37.72 123 ALA A CA 1
ATOM 998 C C . ALA A 1 123 ? 43.327 2.372 -17.790 1.00 37.72 123 ALA A C 1
ATOM 1000 O O . ALA A 1 123 ? 43.924 2.659 -18.827 1.00 37.72 123 ALA A O 1
ATOM 1001 N N . GLN A 1 124 ? 42.053 2.684 -17.575 1.00 38.72 124 GLN A N 1
ATOM 1002 C CA . GLN A 1 124 ? 41.155 3.353 -18.506 1.00 38.72 124 GLN A CA 1
ATOM 1003 C C . GLN A 1 124 ? 41.588 4.804 -18.762 1.00 38.72 124 GLN A C 1
ATOM 1005 O O . GLN A 1 124 ? 41.951 5.539 -17.848 1.00 38.72 124 GLN A O 1
ATOM 1010 N N . THR A 1 125 ? 41.511 5.217 -20.025 1.00 36.03 125 THR A N 1
ATOM 1011 C CA . THR A 1 125 ? 41.622 6.606 -20.482 1.00 36.03 125 THR A CA 1
ATOM 1012 C C . THR A 1 125 ? 40.480 7.449 -19.919 1.00 36.03 125 THR A C 1
ATOM 1014 O O . THR A 1 125 ? 39.343 7.331 -20.380 1.00 36.03 125 THR A O 1
ATOM 1017 N N . SER A 1 126 ? 40.790 8.322 -18.964 1.00 33.12 126 SER A N 1
ATOM 1018 C CA . SER A 1 126 ? 39.928 9.443 -18.589 1.00 33.12 126 SER A CA 1
ATOM 1019 C C . SER A 1 126 ? 40.154 10.601 -19.558 1.00 33.12 126 SER A C 1
ATOM 1021 O O . SER A 1 126 ? 41.286 10.983 -19.844 1.00 33.12 126 SER A O 1
ATOM 1023 N N . VAL A 1 127 ?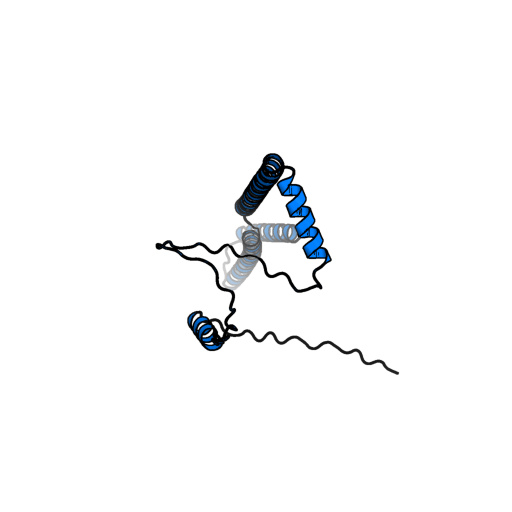 39.053 11.132 -20.082 1.00 38.44 127 VAL A N 1
ATOM 1024 C CA . VAL A 1 127 ? 38.994 12.364 -20.871 1.00 38.44 127 VAL A CA 1
ATOM 1025 C C . VAL A 1 127 ? 39.353 13.528 -19.947 1.00 38.44 127 VAL A C 1
ATOM 1027 O O . VAL A 1 127 ? 38.632 13.770 -18.982 1.00 38.44 127 VAL A O 1
ATOM 1030 N N . GLU A 1 128 ? 40.445 14.237 -20.230 1.00 33.81 128 GLU A N 1
ATOM 1031 C CA . GLU A 1 128 ? 40.823 15.451 -19.501 1.00 33.81 128 GLU A CA 1
ATOM 1032 C C . GLU A 1 128 ? 40.629 16.682 -20.396 1.00 33.81 128 GLU A C 1
ATOM 1034 O O . GLU A 1 128 ? 41.230 16.829 -21.462 1.00 33.81 128 GLU A O 1
ATOM 1039 N N . THR A 1 129 ? 39.698 17.530 -19.964 1.00 29.91 129 THR A N 1
ATOM 1040 C CA . THR A 1 129 ? 39.344 18.828 -20.535 1.00 29.91 129 THR A CA 1
ATOM 1041 C C . THR A 1 129 ? 40.504 19.808 -20.345 1.00 29.91 129 THR A C 1
ATOM 1043 O O . THR A 1 129 ? 40.867 20.120 -19.214 1.00 29.91 129 THR A O 1
ATOM 1046 N N . LEU A 1 130 ? 41.067 20.322 -21.440 1.00 31.62 130 LEU A N 1
ATOM 1047 C CA . LEU A 1 130 ? 42.075 21.390 -21.426 1.00 31.62 130 LEU A CA 1
ATOM 1048 C C . LEU A 1 130 ? 41.429 22.773 -21.222 1.00 31.62 130 LEU A C 1
ATOM 1050 O O . LEU A 1 130 ? 40.437 23.069 -21.895 1.00 31.62 130 LEU A O 1
ATOM 1054 N N . PRO A 1 131 ? 42.037 23.677 -20.435 1.00 35.66 131 PRO A N 1
ATOM 1055 C CA . PRO A 1 131 ? 41.969 25.112 -20.679 1.00 35.66 131 PRO A CA 1
ATOM 1056 C C . PRO A 1 131 ? 43.088 25.543 -21.646 1.00 35.66 131 PRO A C 1
ATOM 1058 O O . PRO A 1 131 ? 44.218 25.063 -21.566 1.00 35.66 131 PRO A O 1
ATOM 1061 N N . GLN A 1 132 ? 42.750 26.450 -22.565 1.00 40.12 132 GLN A N 1
ATOM 1062 C CA . GLN A 1 132 ? 43.674 27.160 -23.460 1.00 40.12 132 GLN A CA 1
ATOM 1063 C C . GLN A 1 132 ? 44.739 27.948 -22.682 1.00 40.12 132 GLN A C 1
ATOM 1065 O O . GLN A 1 132 ? 44.379 28.618 -21.721 1.00 40.12 132 GLN A O 1
ATOM 1070 N N . GLU A 1 133 ? 45.986 27.958 -23.177 1.00 32.56 133 GLU A N 1
ATOM 1071 C CA . GLU A 1 133 ? 46.696 29.189 -23.585 1.00 32.56 133 GLU A CA 1
ATOM 1072 C C . GLU A 1 133 ? 48.023 28.907 -24.344 1.00 32.56 133 GLU A C 1
ATOM 1074 O O . GLU A 1 133 ? 48.854 28.105 -23.931 1.00 32.56 133 GLU A O 1
ATOM 1079 N N . ASP A 1 134 ? 48.121 29.552 -25.512 1.00 30.95 134 ASP A N 1
ATOM 1080 C CA . ASP A 1 134 ? 49.241 30.179 -26.235 1.00 30.95 134 ASP A CA 1
ATOM 1081 C C . ASP A 1 134 ? 50.656 29.565 -26.449 1.00 30.95 134 ASP A C 1
ATOM 1083 O O . ASP A 1 134 ? 51.499 29.452 -25.569 1.00 30.95 134 ASP A O 1
ATOM 1087 N N . LEU A 1 135 ? 50.918 29.391 -27.759 1.00 32.97 135 LEU A N 1
ATOM 1088 C CA . LEU A 1 135 ? 52.090 29.747 -28.588 1.00 32.97 135 LEU A CA 1
ATOM 1089 C C . LEU A 1 135 ? 53.495 29.096 -28.429 1.00 32.97 135 LEU A C 1
ATOM 1091 O O . LEU A 1 135 ? 54.242 29.334 -27.492 1.00 32.97 135 LEU A O 1
ATOM 1095 N N . ALA A 1 136 ? 53.914 28.537 -29.581 1.00 32.09 136 ALA A N 1
ATOM 1096 C CA . ALA A 1 136 ? 55.235 28.620 -30.235 1.00 32.09 136 ALA A CA 1
ATOM 1097 C C . ALA A 1 136 ? 56.324 27.540 -29.981 1.00 32.09 136 ALA A C 1
ATOM 1099 O O . ALA A 1 136 ? 57.131 27.627 -29.069 1.00 32.09 136 ALA A O 1
ATOM 1100 N N . SER A 1 137 ? 56.450 26.668 -30.997 1.00 38.84 137 SER A N 1
ATOM 1101 C CA . SER A 1 137 ? 57.691 26.283 -31.707 1.00 38.84 137 SER A CA 1
ATOM 1102 C C . SER A 1 137 ? 58.767 25.375 -31.068 1.00 38.84 137 SER A C 1
ATOM 1104 O O . SER A 1 137 ? 59.297 25.635 -30.001 1.00 38.84 137 SER A O 1
ATOM 1106 N N . GLN A 1 138 ? 59.224 24.437 -31.919 1.00 36.88 138 GLN A N 1
ATOM 1107 C CA . GLN A 1 138 ? 60.543 23.767 -32.007 1.00 36.88 138 GLN A CA 1
ATOM 1108 C C . GLN A 1 138 ? 60.738 22.340 -31.442 1.00 36.88 138 GLN A C 1
ATOM 1110 O O . GLN A 1 138 ? 61.020 22.103 -30.277 1.00 36.88 138 GLN A O 1
ATOM 1115 N N . THR A 1 139 ? 60.652 21.394 -32.384 1.00 33.78 139 THR A N 1
ATOM 1116 C CA . THR A 1 139 ? 61.653 20.378 -32.775 1.00 33.78 139 THR A CA 1
ATOM 1117 C C . THR A 1 139 ? 62.505 19.655 -31.709 1.00 33.78 139 THR A C 1
ATOM 1119 O O . THR A 1 139 ? 63.488 20.177 -31.203 1.00 33.78 139 THR A O 1
ATOM 1122 N N . VAL A 1 140 ? 62.165 18.371 -31.524 1.00 45.72 140 VAL A N 1
ATOM 1123 C CA . VAL A 1 140 ? 62.981 17.155 -31.272 1.00 45.72 140 VAL A CA 1
ATOM 1124 C C . VAL A 1 140 ? 64.349 17.288 -30.570 1.00 45.72 140 VAL A C 1
ATOM 1126 O O . VAL A 1 140 ? 65.355 17.603 -31.200 1.00 45.72 140 VAL A O 1
ATOM 1129 N N . ALA A 1 141 ? 64.418 16.775 -29.333 1.00 32.62 141 ALA A N 1
ATOM 1130 C CA . ALA A 1 141 ? 65.570 16.029 -28.811 1.00 32.62 141 ALA A CA 1
ATOM 1131 C C . ALA A 1 141 ? 65.111 14.997 -27.758 1.00 32.62 141 ALA A C 1
ATOM 1133 O O . ALA A 1 141 ? 64.544 15.346 -26.724 1.00 32.62 141 ALA A O 1
ATOM 1134 N N . CYS A 1 142 ? 65.351 13.708 -28.012 1.00 40.66 142 CYS A N 1
ATOM 1135 C CA . CYS A 1 142 ? 65.125 12.636 -27.045 1.00 40.66 142 CYS A CA 1
ATOM 1136 C C . CYS A 1 142 ? 66.118 12.737 -25.877 1.00 40.66 142 CYS A C 1
ATOM 1138 O O . CYS A 1 142 ? 67.301 12.448 -26.046 1.00 40.66 142 CYS A O 1
ATOM 1140 N N . ARG A 1 143 ? 65.629 13.045 -24.673 1.00 39.28 143 ARG A N 1
ATOM 1141 C CA . ARG A 1 143 ? 66.252 12.618 -23.412 1.00 39.28 143 ARG A CA 1
ATOM 1142 C C . ARG A 1 143 ? 65.171 12.576 -22.335 1.00 39.28 143 ARG A C 1
ATOM 1144 O O . ARG A 1 143 ? 64.661 13.617 -21.944 1.00 39.28 143 ARG A O 1
ATOM 1151 N N . GLN A 1 144 ? 64.772 11.380 -21.906 1.00 43.31 144 GLN A N 1
ATOM 1152 C CA . GLN A 1 144 ? 63.773 11.245 -20.847 1.00 43.31 144 GLN A CA 1
ATOM 1153 C C . GLN A 1 144 ? 64.393 11.620 -19.491 1.00 43.31 144 GLN A C 1
ATOM 1155 O O . GLN A 1 144 ? 65.405 11.017 -19.124 1.00 43.31 144 GLN A O 1
ATOM 1160 N N . PRO A 1 145 ? 63.828 12.580 -18.737 1.00 46.91 145 PRO A N 1
ATOM 1161 C CA . PRO A 1 145 ? 64.125 12.714 -17.321 1.00 46.91 145 PRO A CA 1
ATOM 1162 C C . PRO A 1 145 ? 63.355 11.623 -16.569 1.00 46.91 145 PRO A C 1
ATOM 1164 O O . PRO A 1 145 ? 62.148 11.468 -16.744 1.00 46.91 145 PRO A O 1
ATOM 1167 N N . THR A 1 146 ? 64.046 10.841 -15.741 1.00 50.03 146 THR A N 1
ATOM 1168 C CA . THR A 1 146 ? 63.397 9.926 -14.794 1.00 50.03 146 THR A CA 1
ATOM 1169 C C . THR A 1 146 ? 62.408 10.724 -13.940 1.00 50.03 146 THR A C 1
ATOM 1171 O O . THR A 1 146 ? 62.836 11.711 -13.332 1.00 50.03 146 THR A O 1
ATOM 1174 N N . PRO A 1 147 ? 61.115 10.354 -13.877 1.00 52.34 147 PRO A N 1
ATOM 1175 C CA . PRO A 1 147 ? 60.170 11.085 -13.051 1.00 52.34 147 PRO A CA 1
ATOM 1176 C C . PRO A 1 147 ? 60.553 10.888 -11.584 1.00 52.34 147 PRO A C 1
ATOM 1178 O O . PRO A 1 147 ? 60.536 9.774 -11.061 1.00 52.34 147 PRO A O 1
ATOM 1181 N N . VAL A 1 148 ? 60.930 11.982 -10.923 1.00 57.69 148 VAL A N 1
ATOM 1182 C CA . VAL A 1 148 ? 61.014 12.037 -9.465 1.00 57.69 148 VAL A CA 1
ATOM 1183 C C . VAL A 1 148 ? 59.578 11.962 -8.963 1.00 57.69 148 VAL A C 1
ATOM 1185 O O . VAL A 1 148 ? 58.822 12.924 -9.066 1.00 57.69 148 VAL A O 1
ATOM 1188 N N . VAL A 1 149 ? 59.182 10.783 -8.495 1.00 61.50 149 VAL A N 1
ATOM 118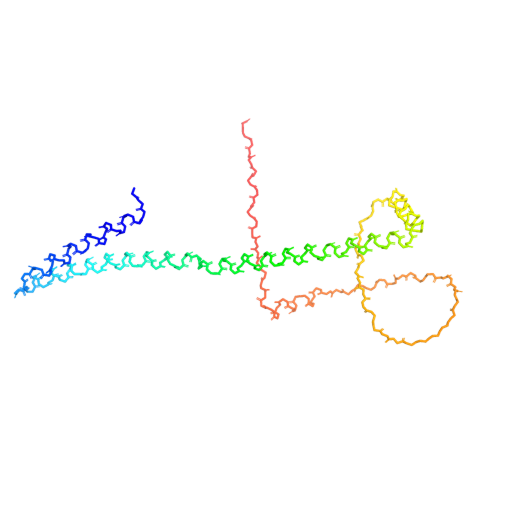9 C CA . VAL A 1 149 ? 57.864 10.556 -7.907 1.00 61.50 149 VAL A CA 1
ATOM 1190 C C . VAL A 1 149 ? 57.865 11.202 -6.524 1.00 61.50 149 VAL A C 1
ATOM 1192 O O . VAL A 1 149 ? 58.508 10.694 -5.607 1.00 61.50 149 VAL A O 1
ATOM 1195 N N . SER A 1 150 ? 57.176 12.331 -6.362 1.00 71.19 150 SER A N 1
ATOM 1196 C CA . SER A 1 150 ? 56.837 12.845 -5.036 1.00 71.19 150 SER A CA 1
ATOM 1197 C C . SER A 1 150 ? 55.513 12.228 -4.592 1.00 71.19 150 SER A C 1
ATOM 1199 O O . SER A 1 150 ? 54.492 12.327 -5.271 1.00 71.19 150 SER A O 1
ATOM 1201 N N . TYR A 1 151 ? 55.543 11.550 -3.447 1.00 76.19 151 TYR A N 1
ATOM 1202 C CA . TYR A 1 151 ? 54.344 11.031 -2.805 1.00 76.19 151 TYR A CA 1
ATOM 1203 C C . TYR A 1 151 ? 53.757 12.120 -1.912 1.00 76.19 151 TYR A C 1
ATOM 1205 O O . TYR A 1 151 ? 54.439 12.630 -1.023 1.00 76.19 151 TYR A O 1
ATOM 1213 N N . VAL A 1 152 ? 52.500 12.479 -2.158 1.00 74.81 152 VAL A N 1
ATOM 1214 C CA . VAL A 1 152 ? 51.730 13.337 -1.257 1.00 74.81 152 VAL A CA 1
ATOM 1215 C C . VAL A 1 152 ? 50.752 12.444 -0.513 1.00 74.81 152 VAL A C 1
ATOM 1217 O O . VAL A 1 152 ? 49.885 11.820 -1.123 1.00 74.81 152 VAL A O 1
ATOM 1220 N N . ASP A 1 153 ? 50.918 12.361 0.805 1.00 80.12 153 ASP A N 1
ATOM 1221 C CA . ASP A 1 153 ? 50.035 11.583 1.663 1.00 80.12 153 ASP A CA 1
ATOM 1222 C C . ASP A 1 153 ? 48.765 12.383 1.980 1.00 80.12 153 ASP A C 1
ATOM 1224 O O . ASP A 1 153 ? 48.800 13.391 2.687 1.00 80.12 153 ASP A O 1
ATOM 1228 N N . TYR A 1 154 ? 47.632 11.928 1.448 1.00 82.50 154 TYR A N 1
ATOM 1229 C CA . TYR A 1 154 ? 46.324 12.551 1.666 1.00 82.50 154 TYR A CA 1
ATOM 1230 C C . TYR A 1 154 ? 45.572 11.984 2.876 1.00 82.50 154 TYR A C 1
ATOM 1232 O O . TYR A 1 154 ? 44.418 12.355 3.110 1.00 82.50 154 TYR A O 1
ATOM 1240 N N . THR A 1 155 ? 46.191 11.103 3.667 1.00 85.81 155 THR A N 1
ATOM 1241 C CA . THR A 1 155 ? 45.535 10.447 4.808 1.00 85.81 155 THR A CA 1
ATOM 1242 C C . THR A 1 155 ? 44.943 11.467 5.782 1.00 85.81 155 THR A C 1
ATOM 1244 O O . THR A 1 155 ? 43.778 11.354 6.166 1.00 85.81 155 THR A O 1
ATOM 1247 N N . GLU A 1 156 ? 45.672 12.535 6.108 1.00 79.44 156 GLU A N 1
ATOM 1248 C CA . GLU A 1 156 ? 45.154 13.576 7.004 1.00 79.44 156 GLU A CA 1
ATOM 1249 C C . GLU A 1 156 ? 44.024 14.403 6.384 1.00 79.44 156 GLU A C 1
ATOM 1251 O O . GLU A 1 156 ? 43.069 14.774 7.069 1.00 79.44 156 GLU A O 1
ATOM 1256 N N . SER A 1 157 ? 44.090 14.667 5.076 1.00 82.12 157 SER A N 1
ATOM 1257 C CA . SER A 1 157 ? 43.050 15.409 4.354 1.00 82.12 157 SER A CA 1
ATOM 1258 C C . SER A 1 157 ? 41.730 14.639 4.378 1.00 82.12 157 SER A C 1
ATOM 1260 O O . SER A 1 157 ? 40.665 15.216 4.606 1.00 82.12 157 SER A O 1
ATOM 1262 N N . ILE A 1 158 ? 41.818 13.319 4.201 1.00 79.69 158 ILE A N 1
ATOM 1263 C CA . ILE A 1 158 ? 40.684 12.398 4.231 1.00 79.69 158 ILE A CA 1
ATOM 1264 C C . ILE A 1 158 ? 40.102 12.311 5.645 1.00 79.69 158 ILE A C 1
ATOM 1266 O O . ILE A 1 158 ? 38.887 12.418 5.810 1.00 79.69 158 ILE A O 1
ATOM 1270 N N . LEU A 1 159 ? 40.938 12.173 6.678 1.00 80.62 159 LEU A N 1
ATOM 1271 C CA . LEU A 1 159 ? 40.467 12.132 8.068 1.00 80.62 159 LEU A CA 1
ATOM 1272 C C . LEU A 1 159 ? 39.788 13.446 8.477 1.00 80.62 159 LEU A C 1
ATOM 1274 O O . LEU A 1 159 ? 38.715 13.425 9.082 1.00 80.62 159 LEU A O 1
ATOM 1278 N N . LYS A 1 160 ? 40.348 14.589 8.069 1.00 84.06 160 LYS A N 1
ATOM 1279 C CA . LYS A 1 160 ? 39.762 15.910 8.317 1.00 84.06 160 LYS A CA 1
ATOM 1280 C C . LYS A 1 160 ? 38.414 16.090 7.613 1.00 84.06 160 LYS A C 1
ATOM 1282 O O . LYS A 1 160 ? 37.485 16.625 8.214 1.00 84.06 160 LYS A O 1
ATOM 1287 N N . ALA A 1 161 ? 38.281 15.614 6.374 1.00 79.81 161 ALA A N 1
ATOM 1288 C CA . ALA A 1 161 ? 37.015 15.640 5.642 1.00 79.81 161 ALA A CA 1
ATOM 1289 C C . ALA A 1 161 ? 35.953 14.732 6.288 1.00 79.81 161 ALA A C 1
ATOM 1291 O O . ALA A 1 161 ? 34.799 15.136 6.418 1.00 79.81 161 ALA A O 1
ATOM 1292 N N . ARG A 1 162 ? 36.336 13.537 6.761 1.00 78.88 162 ARG A N 1
ATOM 1293 C CA . ARG A 1 162 ? 35.425 12.625 7.480 1.00 78.88 162 ARG A CA 1
ATOM 1294 C C . ARG A 1 162 ? 34.935 13.225 8.795 1.00 78.88 162 ARG A C 1
ATOM 1296 O O . ARG A 1 162 ? 33.742 13.145 9.079 1.00 78.88 162 ARG A O 1
ATOM 1303 N N . ALA A 1 163 ? 35.822 13.882 9.541 1.00 77.12 163 ALA A N 1
ATOM 1304 C CA . ALA A 1 163 ? 35.460 14.598 10.761 1.00 77.12 163 ALA A CA 1
ATOM 1305 C C . ALA A 1 163 ? 34.504 15.772 10.480 1.00 77.12 163 ALA A C 1
ATOM 1307 O O . ALA A 1 163 ? 33.514 15.935 11.189 1.00 77.12 163 ALA A O 1
ATOM 1308 N N . ALA A 1 164 ? 34.741 16.547 9.413 1.00 76.94 164 ALA A N 1
ATOM 1309 C CA . ALA A 1 164 ? 33.859 17.647 9.008 1.00 76.94 164 ALA A CA 1
ATOM 1310 C C . ALA A 1 164 ? 32.458 17.173 8.576 1.00 76.94 164 ALA A C 1
ATOM 1312 O O . ALA A 1 164 ? 31.482 17.901 8.740 1.00 76.94 164 ALA A O 1
ATOM 1313 N N . LEU A 1 165 ? 32.358 15.950 8.051 1.00 77.31 165 LEU A N 1
ATOM 1314 C CA . LEU A 1 165 ? 31.103 15.314 7.646 1.00 77.31 165 LEU A CA 1
ATOM 1315 C C . LEU A 1 165 ? 30.440 14.493 8.769 1.00 77.31 165 LEU A C 1
ATOM 1317 O O . LEU A 1 165 ? 29.399 13.883 8.533 1.00 77.31 165 LEU A O 1
ATOM 1321 N N . GLY A 1 166 ? 31.021 14.454 9.975 1.00 76.12 166 GLY A N 1
ATOM 1322 C CA . GLY A 1 166 ? 30.479 13.700 11.113 1.00 76.12 166 GLY A CA 1
ATOM 1323 C C . GLY A 1 166 ? 30.434 12.181 10.896 1.00 76.12 166 GLY A C 1
ATOM 1324 O O . GLY A 1 166 ? 29.630 11.490 11.521 1.00 76.12 166 GLY A O 1
ATOM 1325 N N . LEU A 1 167 ? 31.264 11.653 9.990 1.00 68.75 167 LEU A N 1
ATOM 1326 C CA . LEU A 1 167 ? 31.278 10.238 9.626 1.00 68.75 167 LEU A CA 1
ATOM 1327 C C . LEU A 1 167 ? 32.158 9.453 10.603 1.00 68.75 167 LEU A C 1
ATOM 1329 O O . LEU A 1 167 ? 33.381 9.432 10.464 1.00 68.75 167 LEU A O 1
ATOM 1333 N N . ASN A 1 168 ? 31.534 8.777 11.567 1.00 71.12 168 ASN A N 1
ATOM 1334 C CA . ASN A 1 168 ? 32.228 7.856 12.466 1.00 71.12 168 ASN A CA 1
ATOM 1335 C C . ASN A 1 168 ? 32.466 6.499 11.793 1.00 71.12 168 ASN A C 1
ATOM 1337 O O . ASN A 1 168 ? 31.644 6.008 11.017 1.00 71.12 168 ASN A O 1
ATOM 1341 N N . THR A 1 169 ? 33.603 5.887 12.107 1.00 62.88 169 THR A N 1
ATOM 1342 C CA . THR A 1 169 ? 33.949 4.531 11.683 1.00 62.88 169 THR A CA 1
ATOM 1343 C C . THR A 1 169 ? 32.969 3.546 12.318 1.00 62.88 169 THR A C 1
ATOM 1345 O O . THR A 1 169 ? 32.860 3.485 13.539 1.00 62.88 169 THR A O 1
ATOM 1348 N N . ILE A 1 170 ? 32.244 2.788 11.498 1.00 54.78 170 ILE A N 1
ATOM 1349 C CA . ILE A 1 170 ? 31.455 1.652 11.974 1.00 54.78 170 ILE A CA 1
ATOM 1350 C C . ILE A 1 170 ? 32.403 0.457 11.971 1.00 54.78 170 ILE A C 1
ATOM 1352 O O . ILE A 1 170 ? 32.786 -0.026 10.905 1.00 54.78 170 ILE A O 1
ATOM 1356 N N . GLU A 1 171 ? 32.815 0.012 13.153 1.00 51.22 171 GLU A N 1
ATOM 1357 C CA . GLU A 1 171 ? 33.449 -1.293 13.307 1.00 51.22 171 GLU A CA 1
ATOM 1358 C C . GLU A 1 171 ? 32.375 -2.355 13.065 1.00 51.22 171 GLU A C 1
ATOM 1360 O O . GLU A 1 171 ? 31.496 -2.586 13.892 1.00 51.22 171 GLU A O 1
ATOM 1365 N N . VAL A 1 172 ? 32.392 -2.952 11.875 1.00 47.59 172 VAL A N 1
ATOM 1366 C CA . VAL A 1 172 ? 31.629 -4.171 11.616 1.00 47.59 172 VAL A CA 1
ATOM 1367 C C . VAL A 1 172 ? 32.479 -5.317 12.144 1.00 47.59 172 VAL A C 1
ATOM 1369 O O . VAL A 1 172 ? 33.427 -5.753 11.494 1.00 47.59 172 VAL A O 1
ATOM 1372 N N . GLU A 1 173 ? 32.161 -5.766 13.353 1.00 46.88 173 GLU A N 1
ATOM 1373 C CA . GLU A 1 173 ? 32.694 -6.994 13.927 1.00 46.88 173 GLU A CA 1
ATOM 1374 C C . GLU A 1 173 ? 32.204 -8.172 13.072 1.00 46.88 173 GLU A C 1
ATOM 1376 O O . GLU A 1 173 ? 31.052 -8.597 13.141 1.00 46.88 173 GLU A O 1
ATOM 1381 N N . THR A 1 174 ? 33.063 -8.647 12.171 1.00 50.44 174 THR A N 1
ATOM 1382 C CA . THR A 1 174 ? 32.834 -9.875 11.403 1.00 50.44 174 THR A CA 1
ATOM 1383 C C . THR A 1 174 ? 32.746 -11.052 12.382 1.00 50.44 174 THR A C 1
ATOM 1385 O O . THR A 1 174 ? 33.744 -11.317 13.057 1.00 50.44 174 THR A O 1
ATOM 1388 N N . PRO A 1 175 ? 31.616 -11.779 12.489 1.00 48.03 175 PRO A N 1
ATOM 1389 C CA . PRO A 1 175 ? 31.565 -12.967 13.330 1.00 48.03 175 PRO A CA 1
ATOM 1390 C C . PRO A 1 175 ? 32.495 -14.043 12.755 1.00 48.03 175 PRO A C 1
ATOM 1392 O O . PRO A 1 175 ? 32.516 -14.287 11.546 1.00 48.03 175 PRO A O 1
ATOM 1395 N N . ALA A 1 176 ? 33.297 -14.640 13.637 1.00 50.53 176 ALA A N 1
ATOM 1396 C CA . ALA A 1 176 ? 34.302 -15.644 13.312 1.00 50.53 176 ALA A CA 1
ATOM 1397 C C . ALA A 1 176 ? 33.700 -16.855 12.565 1.00 50.53 176 ALA A C 1
ATOM 1399 O O . ALA A 1 176 ? 32.568 -17.247 12.852 1.00 50.53 176 ALA A O 1
ATOM 1400 N N . PRO A 1 177 ? 34.438 -17.480 11.628 1.00 51.22 177 PRO A N 1
ATOM 1401 C CA . PRO A 1 177 ? 33.995 -18.717 11.001 1.00 51.22 177 PRO A CA 1
ATOM 1402 C C . PRO A 1 177 ? 34.054 -19.876 12.010 1.00 51.22 177 PRO A C 1
ATOM 1404 O O . PRO A 1 177 ? 35.122 -20.180 12.541 1.00 51.22 177 PRO A O 1
ATOM 1407 N N . ASP A 1 178 ? 32.913 -20.535 12.241 1.00 47.22 178 ASP A N 1
ATOM 1408 C CA . ASP A 1 178 ? 32.819 -21.806 12.969 1.00 47.22 178 ASP A CA 1
ATOM 1409 C C . ASP A 1 178 ? 33.657 -22.874 12.250 1.00 47.22 178 ASP A C 1
ATOM 1411 O O . ASP A 1 178 ? 33.275 -23.422 11.212 1.00 47.22 178 ASP A O 1
ATOM 1415 N N . ILE A 1 179 ? 34.829 -23.171 12.807 1.00 51.97 179 ILE A N 1
ATOM 1416 C CA . ILE A 1 179 ? 35.634 -24.328 12.423 1.00 51.97 179 ILE A CA 1
ATOM 1417 C C . ILE A 1 179 ? 35.035 -25.538 13.145 1.00 51.97 179 ILE A C 1
ATOM 1419 O O . ILE A 1 179 ? 35.246 -25.737 14.340 1.00 51.97 179 ILE A O 1
ATOM 1423 N N . LEU A 1 180 ? 34.275 -26.343 12.401 1.00 50.84 180 LEU A N 1
ATOM 1424 C CA . LEU A 1 180 ? 33.851 -27.686 12.795 1.00 50.84 180 LEU A CA 1
ATOM 1425 C C . LEU A 1 180 ? 35.084 -28.546 13.114 1.00 50.84 180 LEU A C 1
ATOM 1427 O O . LEU A 1 180 ? 35.877 -28.869 12.228 1.00 50.84 180 LEU A O 1
ATOM 1431 N N . ALA A 1 181 ? 35.225 -28.927 14.382 1.00 51.56 181 ALA A N 1
ATOM 1432 C CA . ALA A 1 181 ? 36.156 -29.961 14.809 1.00 51.56 181 ALA A CA 1
ATOM 1433 C C . ALA A 1 181 ? 35.677 -31.342 14.314 1.00 51.56 181 ALA A C 1
ATOM 1435 O O . ALA A 1 181 ? 34.486 -31.641 14.433 1.00 51.56 181 ALA A O 1
ATOM 1436 N N . PRO A 1 182 ? 36.567 -32.202 13.791 1.00 53.69 182 PRO A N 1
ATOM 1437 C CA . PRO A 1 182 ? 36.264 -33.613 13.608 1.00 53.69 182 PRO A CA 1
ATOM 1438 C C . PRO A 1 182 ? 36.610 -34.400 14.886 1.00 53.69 182 PRO A C 1
ATOM 1440 O O . PRO A 1 182 ? 37.764 -34.425 15.306 1.00 53.69 182 PRO A O 1
ATOM 1443 N N . GLU A 1 183 ? 35.614 -35.061 15.475 1.00 42.47 183 GLU A N 1
ATOM 1444 C CA . GLU A 1 183 ? 35.789 -36.266 16.308 1.00 42.47 183 GLU A CA 1
ATOM 1445 C C . GLU A 1 183 ? 35.336 -37.496 15.493 1.00 42.47 183 GLU A C 1
ATOM 1447 O O . GLU A 1 183 ? 34.544 -37.314 14.557 1.00 42.47 183 GLU A O 1
ATOM 1452 N N . PRO A 1 184 ? 35.740 -38.742 15.820 1.00 53.88 184 PRO A N 1
ATOM 1453 C CA . PRO A 1 184 ? 36.516 -39.210 16.981 1.00 53.88 184 PRO A CA 1
ATOM 1454 C C . PRO A 1 184 ? 37.914 -39.782 16.667 1.00 53.88 184 PRO A C 1
ATOM 1456 O O . PRO A 1 184 ? 38.165 -40.194 15.510 1.00 53.88 184 PRO A O 1
#

Secondary structure (DSSP, 8-state):
--HHHHHHHHHHHHHHHHHHHHTSPPP-SHHHHHHHHHHHHHHHHHHHHHHHHHHHHHHHS--HHHHHHHHHHHHHHHHHHHHHHHHHHHHHHHHHHHHTHHHHHHHHHHHHHHHHS-----------PPPP-----------PPP--------HHHHHHHHHHTT-------PPPP-------

Foldseek 3Di:
DDPVVVLVVLLVVLVVLVVVLVPDDDDPDPVSVVVSVVSVVVSVVSVVVSVVVVVVCVVVDPDVVVVVVVVVVVVVVVVVVVVVVVVVVVVVVVVCVVCPPVVVVVVVVVVVVVVPDDDDDDDDDDDDDDDDDDDDDDDDDDDDDDDPDDDDDCPVVVVVVCVVVVNDDDPPPDPDDDDDDDDD

pLDDT: mean 75.95, std 20.05, range [29.91, 96.38]

Sequence (184 aa):
MTPDERRTLLRAFADRMLLKVTAMDDPEDMPGVEKAVRVAAGIERVYSRCDRAERQIRDQTPNPRKLEAERASHEEEAIKARVSLANTLEWGEKRRRDLGKWWDAAEERTRERILAQPAQPQAQTSVETLPQEDLASQTVACRQPTPVVSYVDYTESILKARAALGLNTIEVETPAPDILAPEP

Radius of gyration: 38.24 Å; chains: 1; bounding box: 98×69×86 Å